Protein AF-A0A2E0GXQ9-F1 (afdb_monomer_lite)

Radius of gyration: 49.07 Å; chains: 1; bounding box: 84×70×148 Å

Foldseek 3Di:
DDDDDDDDPPPDDDDPPPPPDDDDDDDDDDDDDDDDDDDDDDPDDDPPVPVVVVVVVVVVVVVVVVCVVCPPPPDPVVVVVVVVVVVVVVVVVVPDDDDDDDDDDDDDDDDDDDDDDDDDDDPPPPVVVVVVVVVVVVVVVVVVVVVVVVVVVVVVVVVVVVVVVVVVVVVVVVVVVVVVVVVVVVVVVVVVVVVVVVVPPPDPPPPPPPPPWAWAWPADDVQWTWIATPVRDIDIAGQQDQDDPQQGGFHDADRVQQWTQGPNRDIHYHDPVRD

pLDDT: mean 73.42, std 18.96, range [40.94, 97.12]

Sequence (275 aa):
MSNDKSIKDDQEYQLPDNDEFLVDSVSDNSDEIFEESDSDDIDRESESGSKLEDVLLKIKSHCIELADRFPLLKSKKVIITVGFIASLMIVVHFVTPSPKPVNTASMQKSNVSQQVQVQSPAPMSTVTQSRLNDLSAKQDSSQRSVSQLTSKVDQLSSSLSSVEQSQRMTNQSIRELTQQMKQLSVQMNKLEKEQAALAKPKGESAVPSAKPVTYHIKAVESGRAWILGSNGVSKSVIVGDTINKRYGTVLAIDADQGLVYTSSKMTISFGSNDR

Structure (mmCIF, N/CA/C/O backbone):
data_AF-A0A2E0GXQ9-F1
#
_entry.id   AF-A0A2E0GXQ9-F1
#
loop_
_atom_site.group_PDB
_atom_site.id
_atom_site.type_symbol
_atom_site.label_atom_id
_atom_site.label_alt_id
_atom_site.label_comp_id
_atom_site.label_asym_id
_atom_site.label_entity_id
_atom_site.label_seq_id
_atom_site.pdbx_PDB_ins_code
_atom_site.Cartn_x
_atom_site.Cartn_y
_atom_site.Cartn_z
_atom_site.occupancy
_atom_site.B_iso_or_equiv
_atom_site.auth_seq_id
_atom_site.auth_comp_id
_atom_site.auth_asym_id
_atom_site.auth_atom_id
_atom_site.pdbx_PDB_model_num
ATOM 1 N N . MET A 1 1 ? -19.390 -29.135 -38.677 1.00 43.97 1 MET A N 1
ATOM 2 C CA . MET A 1 1 ? -20.380 -28.049 -38.521 1.00 43.97 1 MET A CA 1
ATOM 3 C C . MET A 1 1 ? -19.664 -26.908 -37.834 1.00 43.97 1 MET A C 1
ATOM 5 O O . MET A 1 1 ? -18.982 -27.144 -36.846 1.00 43.97 1 MET A O 1
ATOM 9 N N . SER A 1 2 ? -19.671 -25.758 -38.492 1.00 48.47 2 SER A N 1
ATOM 10 C CA . SER A 1 2 ? -18.742 -24.649 -38.302 1.00 48.47 2 SER A CA 1
ATOM 11 C C . SER A 1 2 ? -18.950 -23.901 -36.985 1.00 48.47 2 SER A C 1
ATOM 13 O O . SER A 1 2 ? -20.082 -23.665 -36.574 1.00 48.47 2 SER A O 1
ATOM 15 N N . ASN A 1 3 ? -17.831 -23.517 -36.368 1.00 47.66 3 ASN A N 1
ATOM 16 C CA . ASN A 1 3 ? -17.756 -22.502 -35.324 1.00 47.66 3 ASN A CA 1
ATOM 17 C C . ASN A 1 3 ? -18.046 -21.135 -35.942 1.00 47.66 3 ASN A C 1
ATOM 19 O O . ASN A 1 3 ? -17.309 -20.725 -36.837 1.00 47.66 3 ASN A O 1
ATOM 23 N N . ASP A 1 4 ? -19.035 -20.420 -35.415 1.00 59.69 4 ASP A N 1
ATOM 24 C CA . ASP A 1 4 ? -19.159 -18.983 -35.629 1.00 59.69 4 ASP A CA 1
ATOM 25 C C . ASP A 1 4 ? -19.158 -18.284 -34.267 1.00 59.69 4 ASP A C 1
ATOM 27 O O . ASP A 1 4 ? -20.084 -18.399 -33.462 1.00 59.69 4 ASP A O 1
ATOM 31 N N . LYS A 1 5 ? -18.021 -17.656 -33.967 1.00 57.84 5 LYS A N 1
ATOM 32 C CA . LYS A 1 5 ? -17.766 -16.877 -32.758 1.00 57.84 5 LYS A CA 1
ATOM 33 C C . LYS A 1 5 ? -17.876 -15.418 -33.189 1.00 57.84 5 LYS A C 1
ATOM 35 O O . LYS A 1 5 ? -16.886 -14.813 -33.585 1.00 57.84 5 LYS A O 1
ATOM 40 N N . SER A 1 6 ? -19.088 -14.872 -33.142 1.00 62.31 6 SER A N 1
ATOM 41 C CA . SER A 1 6 ? -19.311 -13.447 -33.384 1.00 62.31 6 SER A CA 1
ATOM 42 C C . SER A 1 6 ? -18.794 -12.660 -32.178 1.00 62.31 6 SER A C 1
ATOM 44 O O . SER A 1 6 ? -19.417 -12.633 -31.116 1.00 62.31 6 SER A O 1
ATOM 46 N N . ILE A 1 7 ? -17.621 -12.057 -32.346 1.00 57.44 7 ILE A N 1
ATOM 47 C CA . ILE A 1 7 ? -17.069 -11.016 -31.481 1.00 57.44 7 ILE A CA 1
ATOM 48 C C . ILE A 1 7 ? -17.872 -9.744 -31.782 1.00 57.44 7 ILE A C 1
ATOM 50 O O . ILE A 1 7 ? -17.934 -9.319 -32.932 1.00 57.44 7 ILE A O 1
ATOM 54 N N . LYS A 1 8 ? -18.560 -9.193 -30.777 1.00 60.59 8 LYS A N 1
ATOM 55 C CA . LYS A 1 8 ? -19.132 -7.844 -30.837 1.00 60.59 8 LYS A CA 1
ATOM 56 C C . LYS A 1 8 ? -18.174 -6.907 -30.116 1.00 60.59 8 LYS A C 1
ATOM 58 O O . LYS A 1 8 ? -18.083 -6.942 -28.889 1.00 60.59 8 LYS A O 1
ATOM 63 N N . ASP A 1 9 ? -17.447 -6.140 -30.915 1.00 61.31 9 ASP A N 1
ATOM 64 C CA . ASP A 1 9 ? -16.538 -5.074 -30.511 1.00 61.31 9 ASP A CA 1
ATOM 65 C C . ASP A 1 9 ? -17.322 -3.768 -30.326 1.00 61.31 9 ASP A C 1
ATOM 67 O O . ASP A 1 9 ? -17.299 -2.930 -31.211 1.00 61.31 9 ASP A O 1
ATOM 71 N N . ASP A 1 10 ? -18.006 -3.580 -29.192 1.00 64.12 10 ASP A N 1
ATOM 72 C CA . ASP A 1 10 ? -18.670 -2.299 -28.874 1.00 64.12 10 ASP A CA 1
ATOM 73 C C . ASP A 1 10 ? -18.530 -1.926 -27.380 1.00 64.12 10 ASP A C 1
ATOM 75 O O . ASP A 1 10 ? -19.481 -1.472 -26.744 1.00 64.12 10 ASP A O 1
ATOM 79 N N . GLN A 1 11 ? -17.356 -2.138 -26.769 1.00 61.31 11 GLN A N 1
ATOM 80 C CA . GLN A 1 11 ? -17.052 -1.502 -25.477 1.00 61.31 11 GLN A CA 1
ATOM 81 C C . GLN A 1 11 ? -16.339 -0.174 -25.712 1.00 61.31 11 GLN A C 1
ATOM 83 O O . GLN A 1 11 ? -15.114 -0.068 -25.717 1.00 61.31 11 GLN A O 1
ATOM 88 N N . GLU A 1 12 ? -17.174 0.831 -25.949 1.00 59.44 12 GLU A N 1
ATOM 89 C CA . GLU A 1 12 ? -16.852 2.249 -25.926 1.00 59.44 12 GLU A CA 1
ATOM 90 C C . GLU A 1 12 ? -16.244 2.607 -24.557 1.00 59.44 12 GLU A C 1
ATOM 92 O O . GLU A 1 12 ? -16.901 2.568 -23.516 1.00 59.44 12 GLU A O 1
ATOM 97 N N . TYR A 1 13 ? -14.942 2.895 -24.556 1.00 62.81 13 TYR A N 1
ATOM 98 C CA . TYR A 1 13 ? -14.206 3.383 -23.396 1.00 62.81 13 TYR A CA 1
ATOM 99 C C . TYR A 1 13 ? -14.656 4.816 -23.079 1.00 62.81 13 TYR A C 1
ATOM 101 O O . TYR A 1 13 ? -14.177 5.771 -23.688 1.00 62.81 13 TYR A O 1
ATOM 109 N N . GLN A 1 14 ? -15.550 4.979 -22.104 1.00 62.19 14 GLN A N 1
ATOM 110 C CA . GLN A 1 14 ? -15.750 6.267 -21.438 1.00 62.19 14 GLN A CA 1
ATOM 111 C C . GLN A 1 14 ? -14.635 6.461 -20.409 1.00 62.19 14 GLN A C 1
ATOM 113 O O . GLN A 1 14 ? -14.539 5.728 -19.421 1.00 62.19 14 GLN A O 1
ATOM 118 N N . LEU A 1 15 ? -13.753 7.424 -20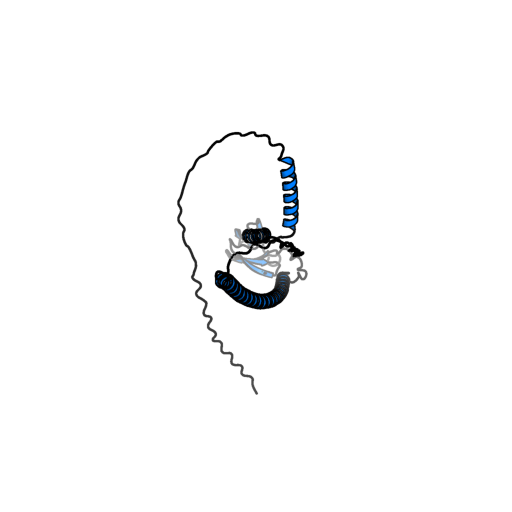.681 1.00 62.56 15 LEU A N 1
ATOM 119 C CA . LEU A 1 15 ? -12.773 7.895 -19.711 1.00 62.56 15 LEU A CA 1
ATOM 120 C C . LEU A 1 15 ? -13.504 8.624 -18.570 1.00 62.56 15 LEU A C 1
ATOM 122 O O . LEU A 1 15 ? -14.409 9.406 -18.851 1.00 62.56 15 LEU A O 1
ATOM 126 N N . PRO A 1 16 ? -13.128 8.402 -17.300 1.00 61.91 16 PRO A N 1
ATOM 127 C CA . PRO A 1 16 ? -13.578 9.260 -16.216 1.00 61.91 16 PRO A CA 1
ATOM 128 C C . PRO A 1 16 ? -12.964 10.656 -16.381 1.00 61.91 16 PRO A C 1
ATOM 130 O O . PRO A 1 16 ? -11.739 10.787 -16.459 1.00 61.91 16 PRO A O 1
ATOM 133 N N . ASP A 1 17 ? -13.824 11.675 -16.426 1.00 56.00 17 ASP A N 1
ATOM 134 C CA . ASP A 1 17 ? -13.464 13.090 -16.334 1.00 56.00 17 ASP A CA 1
ATOM 135 C C . ASP A 1 17 ? -12.732 13.339 -15.005 1.00 56.00 17 ASP A C 1
ATOM 137 O O . ASP A 1 17 ? -13.341 13.477 -13.945 1.00 56.00 17 ASP A O 1
ATOM 141 N N . ASN A 1 18 ? -11.403 13.352 -15.063 1.00 53.53 18 ASN A N 1
ATOM 142 C CA . ASN A 1 18 ? -10.526 13.738 -13.964 1.00 53.53 18 ASN A CA 1
ATOM 143 C C . ASN A 1 18 ? -9.999 15.152 -14.227 1.00 53.53 18 ASN A C 1
ATOM 145 O O . ASN A 1 18 ? -8.829 15.310 -14.559 1.00 53.53 18 ASN A O 1
ATOM 149 N N . ASP A 1 19 ? -10.847 16.160 -14.036 1.00 53.66 19 ASP A N 1
ATOM 150 C CA . ASP A 1 19 ? -10.434 17.566 -13.953 1.00 53.66 19 ASP A CA 1
ATOM 151 C C . ASP A 1 19 ? -10.860 18.146 -12.597 1.00 53.66 19 ASP A C 1
ATOM 153 O O . ASP A 1 19 ? -11.680 19.053 -12.489 1.00 53.66 19 ASP A O 1
ATOM 157 N N . GLU A 1 20 ? -10.279 17.601 -11.529 1.00 55.47 20 GLU A N 1
ATOM 158 C CA . GLU A 1 20 ? -10.259 18.229 -10.208 1.00 55.47 20 GLU A CA 1
ATOM 159 C C . GLU A 1 20 ? -8.789 18.465 -9.832 1.00 55.47 20 GLU A C 1
ATOM 161 O O . GLU A 1 20 ? -8.184 17.731 -9.048 1.00 55.47 20 GLU A O 1
ATOM 166 N N . PHE A 1 21 ? -8.175 19.466 -10.477 1.00 47.94 21 PHE A N 1
ATOM 167 C CA . PHE A 1 21 ? -6.854 19.965 -10.101 1.00 47.94 21 PHE A CA 1
ATOM 168 C C . PHE A 1 21 ? -6.964 21.334 -9.425 1.00 47.94 21 PHE A C 1
ATOM 170 O O . PHE A 1 21 ? -7.250 22.369 -10.021 1.00 47.94 21 PHE A O 1
ATOM 177 N N . LEU A 1 22 ? -6.728 21.241 -8.128 1.00 54.38 22 LEU A N 1
ATOM 178 C CA . LEU A 1 22 ? -6.614 22.223 -7.067 1.00 54.38 22 LEU A CA 1
ATOM 179 C C . LEU A 1 22 ? -5.524 23.275 -7.342 1.00 54.38 22 LEU A C 1
ATOM 181 O O . LEU A 1 22 ? -4.372 22.918 -7.587 1.00 54.38 22 LEU A O 1
ATOM 185 N N . VAL A 1 23 ? -5.854 24.560 -7.180 1.00 49.56 23 VAL A N 1
ATOM 186 C CA . VAL A 1 23 ? -4.876 25.581 -6.765 1.00 49.56 23 VAL A CA 1
ATOM 187 C C . VAL A 1 23 ? -5.569 26.615 -5.875 1.00 49.56 23 VAL A C 1
ATOM 189 O O . VAL A 1 23 ? -6.038 27.650 -6.335 1.00 49.56 23 VAL A O 1
ATOM 192 N N . ASP A 1 24 ? -5.646 26.310 -4.579 1.00 45.25 24 ASP A N 1
ATOM 193 C CA . ASP A 1 24 ? -5.884 27.325 -3.555 1.00 45.25 24 ASP A CA 1
ATOM 194 C C . ASP A 1 24 ? -4.580 28.108 -3.369 1.00 45.25 24 ASP A C 1
ATOM 196 O O . ASP A 1 24 ? -3.594 27.633 -2.799 1.00 45.25 24 ASP A O 1
ATOM 200 N N . SER A 1 25 ? -4.561 29.314 -3.918 1.00 48.25 25 SER A N 1
ATOM 201 C CA . SER A 1 25 ? -3.537 30.322 -3.693 1.00 48.25 25 SER A CA 1
ATOM 202 C C . SER A 1 25 ? -3.747 30.957 -2.316 1.00 48.25 25 SER A C 1
ATOM 204 O O . SER A 1 25 ? -4.528 31.897 -2.173 1.00 48.25 25 SER A O 1
ATOM 206 N N . VAL A 1 26 ? -3.046 30.448 -1.298 1.00 51.97 26 VAL A N 1
ATOM 207 C CA . VAL A 1 26 ? -2.913 31.128 -0.002 1.00 51.97 26 VAL A CA 1
ATOM 208 C C . VAL A 1 26 ? -1.915 32.269 -0.150 1.00 51.97 26 VAL A C 1
ATOM 210 O O . VAL A 1 26 ? -0.717 32.072 -0.351 1.00 51.97 26 VAL A O 1
ATOM 213 N N . SER A 1 27 ? -2.481 33.466 -0.074 1.00 50.09 27 SER A N 1
ATOM 214 C CA . SER A 1 27 ? -1.804 34.745 0.018 1.00 50.09 27 SER A CA 1
ATOM 215 C C . SER A 1 27 ? -1.048 34.853 1.343 1.00 50.09 27 SER A C 1
ATOM 217 O O . SER A 1 27 ? -1.625 34.701 2.417 1.00 50.09 27 SER A O 1
ATOM 219 N N . ASP A 1 28 ? 0.255 35.069 1.216 1.00 45.06 28 ASP A N 1
ATOM 220 C CA . ASP A 1 28 ? 1.034 36.141 1.838 1.00 45.06 28 ASP A CA 1
ATOM 221 C C . ASP A 1 28 ? 0.334 36.984 2.925 1.00 45.06 28 ASP A C 1
ATOM 223 O O . ASP A 1 28 ? -0.733 37.556 2.670 1.00 45.06 28 ASP A O 1
ATOM 227 N N . ASN A 1 29 ? 0.999 37.095 4.086 1.00 45.22 29 ASN A N 1
ATOM 228 C CA . ASN A 1 29 ? 1.310 38.340 4.810 1.00 45.22 29 ASN A CA 1
ATOM 229 C C . ASN A 1 29 ? 1.201 38.179 6.343 1.00 45.22 29 ASN A C 1
ATOM 231 O O . ASN A 1 29 ? 0.095 38.119 6.882 1.00 45.22 29 ASN A O 1
ATOM 235 N N . SER A 1 30 ? 2.334 38.139 7.053 1.00 47.50 30 SER A N 1
ATOM 236 C CA . SER A 1 30 ? 2.508 38.783 8.374 1.00 47.50 30 SER A CA 1
ATOM 237 C C . SER A 1 30 ? 3.973 38.719 8.825 1.00 47.50 30 SER A C 1
ATOM 239 O O . SER A 1 30 ? 4.439 37.728 9.385 1.00 47.50 30 SER A O 1
ATOM 241 N N . ASP A 1 31 ? 4.675 39.819 8.561 1.00 48.59 31 ASP A N 1
ATOM 242 C CA . ASP A 1 31 ? 5.762 40.340 9.386 1.00 48.59 31 ASP A CA 1
ATOM 243 C C . ASP A 1 31 ? 5.280 40.583 10.829 1.00 48.59 31 ASP A C 1
ATOM 245 O O . ASP A 1 31 ? 4.332 41.337 11.022 1.00 48.59 31 ASP A O 1
ATOM 249 N N . GLU A 1 32 ? 5.977 40.018 11.818 1.00 53.62 32 GLU A N 1
ATOM 250 C CA . GLU A 1 32 ? 6.179 40.560 13.178 1.00 53.62 32 GLU A CA 1
ATOM 251 C C . GLU A 1 32 ? 7.530 39.984 13.653 1.00 53.62 32 GLU A C 1
ATOM 253 O O . GLU A 1 32 ? 7.685 38.774 13.786 1.00 53.62 32 GLU A O 1
ATOM 258 N N . ILE A 1 33 ? 8.647 40.722 13.653 1.00 50.22 33 ILE A N 1
ATOM 259 C CA . ILE A 1 33 ? 9.049 41.761 14.618 1.00 50.22 33 ILE A CA 1
ATOM 260 C C . ILE A 1 33 ? 8.665 41.388 16.055 1.00 50.22 33 ILE A C 1
ATOM 262 O O . ILE A 1 33 ? 7.585 41.765 16.490 1.00 50.22 33 ILE A O 1
ATOM 266 N N . PHE A 1 34 ? 9.573 40.758 16.815 1.00 41.16 34 PHE A N 1
ATOM 267 C CA . PHE A 1 34 ? 9.772 41.136 18.222 1.00 41.16 34 PHE A CA 1
ATOM 268 C C . PHE A 1 34 ? 11.096 40.626 18.828 1.00 41.16 34 PHE A C 1
ATOM 270 O O . PHE A 1 34 ? 11.348 39.427 18.902 1.00 41.16 34 PHE A O 1
ATOM 277 N N . GLU A 1 35 ? 11.901 41.614 19.222 1.00 46.53 35 GLU A N 1
ATOM 278 C CA . GLU A 1 35 ? 12.871 41.731 20.323 1.00 46.53 35 GLU A CA 1
ATOM 279 C C . GLU A 1 35 ? 13.784 40.556 20.715 1.00 46.53 35 GLU A C 1
ATOM 281 O O . GLU A 1 35 ? 13.447 39.631 21.452 1.00 46.53 35 GLU A O 1
ATOM 286 N N . GLU A 1 36 ? 15.034 40.738 20.292 1.00 50.38 36 GLU A N 1
ATOM 287 C CA . GLU A 1 36 ? 16.250 40.587 21.089 1.00 50.38 36 GLU A CA 1
ATOM 288 C C . GLU A 1 36 ? 16.023 40.989 22.560 1.00 50.38 36 GLU A C 1
ATOM 290 O O . GLU A 1 36 ? 15.845 42.163 22.878 1.00 50.38 36 GLU A O 1
ATOM 295 N N . SER A 1 37 ? 16.026 39.999 23.454 1.00 50.03 37 SER A N 1
ATOM 296 C CA . SER A 1 37 ? 16.088 40.217 24.897 1.00 50.03 37 SER A CA 1
ATOM 297 C C . SER A 1 37 ? 17.311 39.488 25.441 1.00 50.03 37 SER A C 1
ATOM 299 O O . SER A 1 37 ? 17.310 38.267 25.608 1.00 50.03 37 SER A O 1
ATOM 301 N N . ASP A 1 38 ? 18.353 40.277 25.693 1.00 52.22 38 ASP A N 1
ATOM 302 C CA . ASP A 1 38 ? 19.395 39.994 26.674 1.00 52.22 38 ASP A CA 1
ATOM 303 C C . ASP A 1 38 ? 18.742 39.675 28.025 1.00 52.22 38 ASP A C 1
ATOM 305 O O . ASP A 1 38 ? 17.889 40.431 28.497 1.00 52.22 38 ASP A O 1
ATOM 309 N N . SER A 1 39 ? 19.166 38.585 28.665 1.00 46.31 39 SER A N 1
ATOM 310 C CA . SER A 1 39 ? 19.100 38.469 30.123 1.00 46.31 39 SER A CA 1
ATOM 311 C C . SER A 1 39 ? 20.029 37.362 30.628 1.00 46.31 39 SER A C 1
ATOM 313 O O . SER A 1 39 ? 19.708 36.176 30.557 1.00 46.31 39 SER A O 1
ATOM 315 N N . ASP A 1 40 ? 21.164 37.830 31.135 1.00 41.25 40 ASP A N 1
ATOM 316 C CA . ASP A 1 40 ? 21.779 37.490 32.417 1.00 41.25 40 ASP A CA 1
ATOM 317 C C . ASP A 1 40 ? 22.245 36.055 32.709 1.00 41.25 40 ASP A C 1
ATOM 319 O O . ASP A 1 40 ? 21.484 35.117 32.961 1.00 41.25 40 ASP A O 1
ATOM 323 N N . ASP A 1 41 ? 23.572 35.987 32.830 1.00 49.69 41 ASP A N 1
ATOM 324 C CA . ASP A 1 41 ? 24.361 35.047 33.610 1.00 49.69 41 ASP A CA 1
ATOM 325 C C . ASP A 1 41 ? 23.710 34.684 34.956 1.00 49.69 41 ASP A C 1
ATOM 327 O O . ASP A 1 41 ? 23.589 35.501 35.873 1.00 49.69 41 ASP A O 1
ATOM 331 N N . ILE A 1 42 ? 23.387 33.400 35.123 1.00 44.84 42 ILE A N 1
ATOM 332 C CA . ILE A 1 42 ? 23.274 32.770 36.439 1.00 44.84 42 ILE A CA 1
ATOM 333 C C . ILE A 1 42 ? 24.187 31.546 36.441 1.00 44.84 42 ILE A C 1
ATOM 335 O O . ILE A 1 42 ? 23.769 30.412 36.199 1.00 44.84 42 ILE A O 1
ATOM 339 N N . ASP A 1 43 ? 25.453 31.797 36.766 1.00 49.69 43 ASP A N 1
ATOM 340 C CA . ASP A 1 43 ? 26.356 30.793 37.311 1.00 49.69 43 ASP A CA 1
ATOM 341 C C . ASP A 1 43 ? 25.805 30.332 38.664 1.00 49.69 43 ASP A C 1
ATOM 343 O O . ASP A 1 43 ? 25.951 30.987 39.701 1.00 49.69 43 ASP A O 1
ATOM 347 N N . ARG A 1 44 ? 25.132 29.181 38.663 1.00 49.25 44 ARG A N 1
ATOM 348 C CA . ARG A 1 44 ? 24.828 28.455 39.893 1.00 49.25 44 ARG A CA 1
ATOM 349 C C . ARG A 1 44 ? 25.302 27.021 39.757 1.00 49.25 44 ARG A C 1
ATOM 351 O O . ARG A 1 44 ? 24.620 26.169 39.190 1.00 49.25 44 ARG A O 1
ATOM 358 N N . GLU A 1 45 ? 26.485 26.786 40.320 1.00 52.56 45 GLU A N 1
ATOM 359 C CA . GLU A 1 45 ? 27.019 25.471 40.652 1.00 52.56 45 GLU A CA 1
ATOM 360 C C . GLU A 1 45 ? 25.910 24.562 41.198 1.00 52.56 45 GLU A C 1
ATOM 362 O O . GLU A 1 45 ? 25.283 24.836 42.227 1.00 52.56 45 GLU A O 1
ATOM 367 N N . SER A 1 46 ? 25.670 23.451 40.504 1.00 45.88 46 SER A N 1
ATOM 368 C CA . SER A 1 46 ? 24.923 22.330 41.055 1.00 45.88 46 SER A CA 1
ATOM 369 C C . SER A 1 46 ? 25.636 21.030 40.708 1.00 45.88 46 SER A C 1
ATOM 371 O O . SER A 1 46 ? 25.422 20.406 39.669 1.00 45.88 46 SER A O 1
ATOM 373 N N . GLU A 1 47 ? 26.468 20.600 41.651 1.00 50.69 47 GLU A N 1
ATOM 374 C CA . GLU A 1 47 ? 27.159 19.307 41.764 1.00 50.69 47 GLU A CA 1
ATOM 375 C C . GLU A 1 47 ? 26.213 18.076 41.821 1.00 50.69 47 GLU A C 1
ATOM 377 O O . GLU A 1 47 ? 26.584 17.001 42.284 1.00 50.69 47 GLU A O 1
ATOM 382 N N . SER A 1 48 ? 24.969 18.192 41.343 1.00 50.03 48 SER A N 1
ATOM 383 C CA . SER A 1 48 ? 24.008 17.084 41.191 1.00 50.03 48 SER A CA 1
ATOM 384 C C . SER A 1 48 ? 23.772 16.673 39.732 1.00 50.03 48 SER A C 1
ATOM 386 O O . SER A 1 48 ? 22.993 15.754 39.473 1.00 50.03 48 SER A O 1
ATOM 388 N N . GLY A 1 49 ? 24.465 17.306 38.778 1.00 46.59 49 GLY A N 1
ATOM 389 C CA . GLY A 1 49 ? 24.370 16.986 37.352 1.00 46.59 49 GLY A CA 1
ATOM 390 C C . GLY A 1 49 ? 24.986 15.640 36.967 1.00 46.59 49 GLY A C 1
ATOM 391 O O . GLY A 1 49 ? 24.447 14.959 36.108 1.00 46.59 49 GLY A O 1
ATOM 392 N N . SER A 1 50 ? 26.049 15.174 37.632 1.00 54.62 50 SER A N 1
ATOM 393 C CA . SER A 1 50 ? 26.801 13.997 37.156 1.00 54.62 50 SER A CA 1
ATOM 394 C C . SER A 1 50 ? 26.008 12.687 37.195 1.00 54.62 50 SER A C 1
ATOM 396 O O . SER A 1 50 ? 26.153 11.866 36.297 1.00 54.62 50 SER A O 1
ATOM 398 N N . LYS A 1 51 ? 25.116 12.495 38.178 1.00 57.94 51 LYS A N 1
ATOM 399 C CA . LYS A 1 51 ? 24.274 11.285 38.259 1.00 57.94 51 LYS A CA 1
ATOM 400 C C . LYS A 1 51 ? 23.088 11.325 37.302 1.00 57.94 51 LYS A C 1
ATOM 402 O O . LYS A 1 51 ? 22.690 10.280 36.797 1.00 57.94 51 LYS A O 1
ATOM 407 N N . LEU A 1 52 ? 22.514 12.506 37.069 1.00 57.88 52 LEU A N 1
ATOM 408 C CA . LEU A 1 52 ? 21.439 12.666 36.093 1.00 57.88 52 LEU A CA 1
ATOM 409 C C . LEU A 1 52 ? 21.984 12.570 34.675 1.00 57.88 52 LEU A C 1
ATOM 411 O O . LEU A 1 52 ? 21.379 11.869 33.879 1.00 57.88 52 LEU A O 1
ATOM 415 N N . GLU A 1 53 ? 23.140 13.166 34.391 1.00 64.44 53 GLU A N 1
ATOM 416 C CA . GLU A 1 53 ? 23.850 13.024 33.119 1.00 64.44 53 GLU A CA 1
ATOM 417 C C . GLU A 1 53 ? 24.209 11.558 32.856 1.00 64.44 53 GLU A C 1
ATOM 419 O O . GLU A 1 53 ? 23.904 11.065 31.778 1.00 64.44 53 GLU A O 1
ATOM 424 N N . ASP A 1 54 ? 24.724 10.806 33.838 1.00 71.62 54 ASP A N 1
ATOM 425 C CA . ASP A 1 54 ? 25.019 9.374 33.658 1.00 71.62 54 ASP A CA 1
ATOM 426 C C . ASP A 1 54 ? 23.757 8.540 33.392 1.00 71.62 54 ASP A C 1
ATOM 428 O O . ASP A 1 54 ? 23.748 7.647 32.540 1.00 71.62 54 ASP A O 1
ATOM 432 N N . VAL A 1 55 ? 22.655 8.834 34.089 1.00 72.00 55 VAL A N 1
ATOM 433 C CA . VAL A 1 55 ? 21.365 8.173 33.843 1.00 72.00 55 VAL A CA 1
ATOM 434 C C . VAL A 1 55 ? 20.811 8.572 32.475 1.00 72.00 55 VAL A C 1
ATOM 436 O O . VAL A 1 55 ? 20.295 7.722 31.754 1.00 72.00 55 VAL A O 1
ATOM 439 N N . LEU A 1 56 ? 20.967 9.830 32.070 1.00 67.31 56 LEU A N 1
ATOM 440 C CA . LEU A 1 56 ? 20.495 10.356 30.795 1.00 67.31 56 LEU A CA 1
ATOM 441 C C . LEU A 1 56 ? 21.325 9.823 29.621 1.00 67.31 56 LEU A C 1
ATOM 443 O O . LEU A 1 56 ? 20.759 9.487 28.585 1.00 67.31 56 LEU A O 1
ATOM 447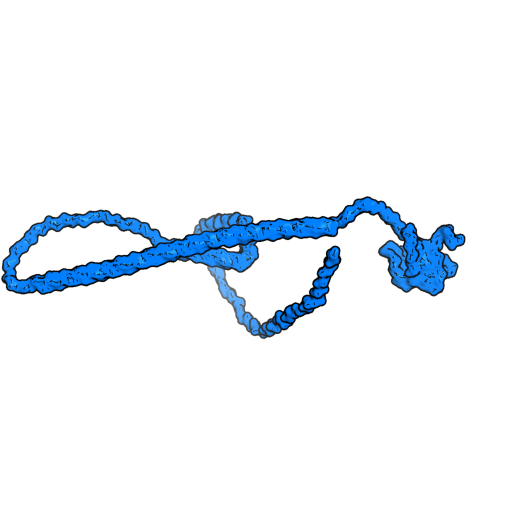 N N . LEU A 1 57 ? 22.639 9.666 29.791 1.00 69.75 57 LEU A N 1
ATOM 448 C CA . LEU A 1 57 ? 23.546 9.005 28.852 1.00 69.75 57 LEU A CA 1
ATOM 449 C C . LEU A 1 57 ? 23.227 7.514 28.734 1.00 69.75 57 LEU A C 1
ATOM 451 O O . LEU A 1 57 ? 23.197 6.986 27.623 1.00 69.75 57 LEU A O 1
ATOM 455 N N . LYS A 1 58 ? 22.905 6.848 29.848 1.00 73.88 58 LYS A N 1
ATOM 456 C CA . LYS A 1 58 ? 22.503 5.434 29.864 1.00 73.88 58 LYS A CA 1
ATOM 457 C C . LYS A 1 58 ? 21.119 5.199 29.253 1.00 73.88 58 LYS A C 1
ATOM 459 O O . LYS A 1 58 ? 20.895 4.176 28.613 1.00 73.88 58 LYS A O 1
ATOM 464 N N . ILE A 1 59 ? 20.203 6.157 29.395 1.00 71.56 59 ILE A N 1
ATOM 465 C CA . ILE A 1 59 ? 18.905 6.151 28.708 1.00 71.56 59 ILE A CA 1
ATOM 466 C C . ILE A 1 59 ? 19.095 6.459 27.220 1.00 71.56 59 ILE A C 1
ATOM 468 O O . ILE A 1 59 ? 18.513 5.774 26.387 1.00 71.56 59 ILE A O 1
ATOM 472 N N . LYS A 1 60 ? 19.939 7.434 26.857 1.00 71.31 60 LYS A N 1
ATOM 473 C CA . LYS A 1 60 ? 20.256 7.744 25.455 1.00 71.31 60 LYS A CA 1
ATOM 474 C C . LYS A 1 60 ? 20.890 6.551 24.747 1.00 71.31 60 LYS A C 1
ATOM 476 O O . LYS A 1 60 ? 20.476 6.251 23.631 1.00 71.31 60 LYS A O 1
ATOM 481 N N . SER A 1 61 ? 21.827 5.842 25.381 1.00 71.69 61 SER A N 1
ATOM 482 C CA . SER A 1 61 ? 22.440 4.651 24.783 1.00 71.69 61 SER A CA 1
ATOM 483 C C . SER A 1 61 ? 21.421 3.525 24.584 1.00 71.69 61 SER A C 1
ATOM 485 O O . SER A 1 61 ? 21.353 2.965 23.493 1.00 71.69 61 SER A O 1
ATOM 487 N N . HIS A 1 62 ? 20.540 3.282 25.562 1.00 62.06 62 HIS A N 1
ATOM 488 C CA . HIS A 1 62 ? 19.441 2.322 25.418 1.00 62.06 62 HIS A CA 1
ATOM 489 C C . HIS A 1 62 ? 18.423 2.729 24.341 1.00 62.06 62 HIS A C 1
ATOM 491 O O . HIS A 1 62 ? 17.922 1.875 23.611 1.00 62.06 62 HIS A O 1
ATOM 497 N N . CYS A 1 63 ? 18.121 4.021 24.207 1.00 57.53 63 CYS A N 1
ATOM 498 C CA . CYS A 1 63 ? 17.212 4.531 23.181 1.00 57.53 63 CYS A CA 1
ATOM 499 C C . CYS A 1 63 ? 17.814 4.442 21.773 1.00 57.53 63 CYS A C 1
ATOM 501 O O . CYS A 1 63 ? 17.082 4.165 20.827 1.00 57.53 63 CYS A O 1
ATOM 503 N N . ILE A 1 64 ? 19.128 4.636 21.624 1.00 64.62 64 ILE A N 1
ATOM 504 C CA . ILE A 1 64 ? 19.830 4.479 20.342 1.00 64.62 64 ILE A CA 1
ATOM 505 C C . ILE A 1 64 ? 19.885 2.997 19.942 1.00 64.62 64 ILE A C 1
ATOM 507 O O . ILE A 1 64 ? 19.600 2.668 18.793 1.00 64.62 64 ILE A O 1
ATOM 511 N N . GLU A 1 65 ? 20.139 2.092 20.891 1.00 61.25 65 GLU A N 1
ATOM 512 C CA . GLU A 1 65 ? 20.125 0.642 20.647 1.00 61.25 65 GLU A CA 1
ATOM 513 C C . GLU A 1 65 ? 18.715 0.115 20.300 1.00 61.25 65 GLU A C 1
ATOM 515 O O . GLU A 1 65 ? 18.556 -0.807 19.496 1.00 61.25 65 GLU A O 1
ATOM 520 N N . LEU A 1 66 ? 17.665 0.737 20.847 1.00 55.72 66 LEU A N 1
ATOM 521 C CA . LEU A 1 66 ? 16.271 0.469 20.476 1.00 55.72 66 LEU A CA 1
ATOM 522 C C . LEU A 1 66 ? 15.882 1.095 19.128 1.00 55.72 66 LEU A C 1
ATOM 524 O O . LEU A 1 66 ? 15.098 0.496 18.392 1.00 55.72 66 LEU A O 1
ATOM 528 N N . ALA A 1 67 ? 16.429 2.259 18.775 1.00 56.31 67 ALA A N 1
ATOM 529 C CA . ALA A 1 67 ? 16.156 2.921 17.500 1.00 56.31 67 ALA A CA 1
ATOM 530 C C . ALA A 1 67 ? 16.690 2.116 16.302 1.00 56.31 67 ALA A C 1
ATOM 532 O O . ALA A 1 67 ? 16.041 2.082 15.255 1.00 56.31 67 ALA A O 1
ATOM 533 N N . ASP A 1 68 ? 17.806 1.402 16.474 1.00 55.59 68 ASP A N 1
ATOM 534 C CA . ASP A 1 68 ? 18.401 0.570 15.419 1.00 55.59 68 ASP A CA 1
ATOM 535 C C . ASP A 1 68 ? 17.599 -0.721 15.149 1.00 55.59 68 ASP A C 1
ATOM 537 O O . ASP A 1 68 ? 17.650 -1.303 14.066 1.00 55.59 68 ASP A O 1
ATOM 541 N N . ARG A 1 69 ? 16.766 -1.150 16.109 1.00 61.66 69 ARG A N 1
ATOM 542 C CA . ARG A 1 69 ? 15.876 -2.315 15.957 1.00 61.66 69 ARG A CA 1
ATOM 543 C C . ARG A 1 69 ? 14.541 -1.997 15.281 1.00 61.66 69 ARG A C 1
ATOM 545 O O . ARG A 1 69 ? 13.832 -2.926 14.894 1.00 61.66 69 ARG A O 1
ATOM 552 N N . PHE A 1 70 ? 14.195 -0.722 15.099 1.00 59.38 70 PHE A N 1
ATOM 553 C CA . PHE A 1 70 ? 12.911 -0.313 14.523 1.00 59.38 70 PHE A CA 1
ATOM 554 C C . PHE A 1 70 ? 13.089 0.718 13.394 1.00 59.38 70 PHE A C 1
ATOM 556 O O . PHE A 1 70 ? 12.836 1.910 13.590 1.00 59.38 70 PHE A O 1
ATOM 563 N N . PRO A 1 71 ? 13.405 0.276 12.156 1.00 58.59 71 PRO A N 1
ATOM 564 C CA . PRO A 1 71 ? 13.517 1.156 10.981 1.00 58.59 71 PRO A CA 1
ATOM 565 C C . PRO A 1 71 ? 12.209 1.892 10.611 1.00 58.59 71 PRO A C 1
ATOM 567 O O . PRO A 1 71 ? 12.200 2.752 9.730 1.00 58.59 71 PRO A O 1
ATOM 570 N N . LEU A 1 72 ? 11.103 1.583 11.296 1.00 54.22 72 LEU A N 1
ATOM 571 C CA . LEU A 1 72 ? 9.773 2.171 11.119 1.00 54.22 72 LEU A CA 1
ATOM 572 C C . LEU A 1 72 ? 9.623 3.588 11.714 1.00 54.22 72 LEU A C 1
ATOM 574 O O . LEU A 1 72 ? 8.645 4.272 11.413 1.00 54.22 72 LEU A O 1
ATOM 578 N N . LEU A 1 73 ? 10.587 4.067 12.509 1.00 55.78 73 LEU A N 1
ATOM 579 C CA . LEU A 1 73 ? 10.519 5.368 13.197 1.00 55.78 73 LEU A CA 1
ATOM 580 C C . LEU A 1 73 ? 10.930 6.577 12.332 1.00 55.78 73 LEU A C 1
ATOM 582 O O . LEU A 1 73 ? 10.908 7.702 12.813 1.00 55.78 73 LEU A O 1
ATOM 586 N N . LYS A 1 74 ? 11.263 6.407 11.043 1.00 69.12 74 LYS A N 1
ATOM 587 C CA . LYS A 1 74 ? 11.641 7.543 10.169 1.00 69.12 74 LYS A CA 1
ATOM 588 C C . LYS A 1 74 ? 10.487 8.490 9.829 1.00 69.12 74 LYS A C 1
ATOM 590 O O . LYS A 1 74 ? 10.729 9.627 9.430 1.00 69.12 74 LYS A O 1
ATOM 595 N N . SER A 1 75 ? 9.236 8.053 9.962 1.00 77.50 75 SER A N 1
ATOM 596 C CA . SER A 1 75 ? 8.089 8.912 9.663 1.00 77.50 75 SER A CA 1
ATOM 597 C C . SER A 1 75 ? 7.615 9.656 10.917 1.00 77.50 75 SER A C 1
ATOM 599 O O . SER A 1 75 ? 7.281 9.045 11.933 1.00 77.50 75 SER A O 1
ATOM 601 N N . LYS A 1 76 ? 7.528 10.994 10.831 1.00 77.44 76 LYS A N 1
ATOM 602 C CA . LYS A 1 76 ? 7.038 11.858 11.926 1.00 77.44 76 LYS A CA 1
ATOM 603 C C . LYS A 1 76 ? 5.666 11.408 12.451 1.00 77.44 76 LYS A C 1
ATOM 605 O O . LYS A 1 76 ? 5.403 11.490 13.643 1.00 77.44 76 LYS A O 1
ATOM 610 N N . LYS A 1 77 ? 4.818 10.873 11.566 1.00 80.44 77 LYS A N 1
ATOM 611 C CA . LYS A 1 77 ? 3.481 10.364 11.903 1.00 80.44 77 LYS A CA 1
ATOM 612 C C . LYS A 1 77 ? 3.541 9.122 12.803 1.00 80.44 77 LYS A C 1
ATOM 614 O O . LYS A 1 77 ? 2.812 9.064 13.784 1.00 80.44 77 LYS A O 1
ATOM 619 N N . VAL A 1 78 ? 4.444 8.175 12.531 1.00 81.00 78 VAL A N 1
ATOM 620 C CA . VAL A 1 78 ? 4.587 6.953 13.346 1.00 81.00 78 VAL A CA 1
ATOM 621 C C . VAL A 1 78 ? 5.160 7.265 14.728 1.00 81.00 78 VAL A C 1
ATOM 623 O O . VAL A 1 78 ? 4.693 6.690 15.706 1.00 81.00 78 VAL A O 1
ATOM 626 N N . ILE A 1 79 ? 6.091 8.220 14.843 1.00 83.06 79 ILE A N 1
ATOM 627 C CA . ILE A 1 79 ? 6.608 8.668 16.151 1.00 83.06 79 ILE A CA 1
ATOM 628 C C . ILE A 1 79 ? 5.474 9.227 17.021 1.00 83.06 79 ILE A C 1
ATOM 630 O O . ILE A 1 79 ? 5.362 8.858 18.189 1.00 83.06 79 ILE A O 1
ATOM 634 N N . ILE A 1 80 ? 4.608 10.072 16.450 1.00 83.69 80 ILE A N 1
ATOM 635 C CA . ILE A 1 80 ? 3.473 10.660 17.175 1.00 83.69 80 ILE A CA 1
ATOM 636 C C . ILE A 1 80 ? 2.503 9.565 17.636 1.00 83.69 80 ILE A C 1
ATOM 638 O O . ILE A 1 80 ? 2.094 9.554 18.795 1.00 83.69 80 ILE A O 1
ATOM 642 N N . THR A 1 81 ? 2.172 8.606 16.766 1.00 85.06 81 THR A N 1
ATOM 643 C CA . THR A 1 81 ? 1.257 7.509 17.112 1.00 85.06 81 THR A CA 1
ATOM 644 C C . THR A 1 81 ? 1.827 6.594 18.198 1.00 85.06 81 THR A C 1
ATOM 646 O O . THR A 1 81 ? 1.123 6.265 19.150 1.00 85.06 81 THR A O 1
ATOM 649 N N . VAL A 1 82 ? 3.103 6.209 18.106 1.00 84.12 82 VAL A N 1
ATOM 650 C CA . VAL A 1 82 ? 3.757 5.358 19.117 1.00 84.12 82 VAL A CA 1
ATOM 651 C C . VAL A 1 82 ? 3.900 6.098 20.449 1.00 84.12 82 VAL A C 1
ATOM 653 O O . VAL A 1 82 ? 3.636 5.514 21.499 1.00 84.12 82 VAL A O 1
ATOM 656 N N . GLY A 1 83 ? 4.237 7.391 20.420 1.00 86.44 83 GLY A N 1
ATOM 657 C CA . GLY A 1 83 ? 4.291 8.237 21.613 1.00 86.44 83 GLY A CA 1
ATOM 658 C C . GLY A 1 83 ? 2.935 8.361 22.310 1.00 86.44 83 GLY A C 1
ATOM 659 O O . GLY A 1 83 ? 2.860 8.236 23.532 1.00 86.44 83 GLY A O 1
ATOM 660 N N . PHE A 1 84 ? 1.851 8.516 21.543 1.00 89.44 84 PHE A N 1
ATOM 661 C CA . PHE A 1 84 ? 0.492 8.556 22.086 1.00 89.44 84 PHE A CA 1
ATOM 662 C C . PHE A 1 84 ? 0.110 7.233 22.760 1.00 89.44 84 PHE A C 1
ATOM 664 O O . PHE A 1 84 ? -0.395 7.236 23.878 1.00 89.44 84 PHE A O 1
ATOM 671 N N . ILE A 1 85 ? 0.418 6.095 22.130 1.00 88.56 85 ILE A N 1
ATOM 672 C CA . ILE A 1 85 ? 0.145 4.762 22.692 1.00 88.56 85 ILE A CA 1
ATOM 673 C C . ILE A 1 85 ? 0.948 4.524 23.979 1.00 88.56 85 ILE A C 1
ATOM 675 O O . ILE A 1 85 ? 0.395 4.036 24.965 1.00 88.56 85 ILE A O 1
ATOM 679 N N . ALA A 1 86 ? 2.231 4.894 23.999 1.00 87.00 86 ALA A N 1
ATOM 680 C CA . ALA A 1 86 ? 3.077 4.760 25.184 1.00 87.00 86 ALA A CA 1
ATOM 681 C C . ALA A 1 86 ? 2.597 5.659 26.335 1.00 87.00 86 ALA A C 1
ATOM 683 O O . ALA A 1 86 ? 2.500 5.205 27.474 1.00 87.00 86 ALA A O 1
ATOM 684 N N . SER A 1 87 ? 2.227 6.907 26.034 1.00 85.94 87 SER A N 1
ATOM 685 C CA . SER A 1 87 ? 1.636 7.832 27.006 1.00 85.94 87 SER A CA 1
ATOM 686 C C . SER A 1 87 ? 0.337 7.273 27.593 1.00 85.94 87 SER A C 1
ATOM 688 O O . SER A 1 87 ? 0.165 7.252 28.812 1.00 85.94 87 SER A O 1
ATOM 690 N N . LEU A 1 88 ? -0.535 6.719 26.747 1.00 88.81 88 LEU A N 1
ATOM 691 C CA . LEU A 1 88 ? -1.805 6.129 27.166 1.00 88.81 88 LEU A CA 1
ATOM 692 C C . LEU A 1 88 ? -1.589 4.886 28.047 1.00 88.81 88 LEU A C 1
ATOM 694 O O . LEU A 1 88 ? -2.271 4.730 29.059 1.00 88.81 88 LEU A O 1
ATOM 698 N N . MET A 1 89 ? -0.586 4.055 27.744 1.00 84.56 89 MET A N 1
ATOM 699 C CA . MET A 1 89 ? -0.193 2.934 28.608 1.00 84.56 89 MET A CA 1
ATOM 700 C C . MET A 1 89 ? 0.323 3.382 29.979 1.00 84.56 89 MET A C 1
ATOM 702 O O . MET A 1 89 ? -0.028 2.766 30.985 1.00 84.56 89 MET A O 1
ATOM 706 N N . ILE A 1 90 ? 1.114 4.456 30.042 1.00 84.88 90 ILE A N 1
ATOM 707 C CA . ILE A 1 90 ? 1.621 4.998 31.311 1.00 84.88 90 ILE A CA 1
ATOM 708 C C . ILE A 1 90 ? 0.466 5.529 32.168 1.00 84.88 90 ILE A C 1
ATOM 710 O O . ILE A 1 90 ? 0.415 5.237 33.362 1.00 84.88 90 ILE A O 1
ATOM 714 N N . VAL A 1 91 ? -0.491 6.244 31.566 1.00 84.94 91 VAL A N 1
ATOM 715 C CA . VAL A 1 91 ? -1.678 6.757 32.270 1.00 84.94 91 VAL A CA 1
ATOM 716 C C . VAL A 1 91 ? -2.534 5.614 32.816 1.00 84.94 91 VAL A C 1
ATOM 718 O O . VAL A 1 91 ? -2.919 5.648 33.982 1.00 84.94 91 VAL A O 1
ATOM 721 N N . VAL A 1 92 ? -2.784 4.568 32.022 1.00 82.50 92 VAL A N 1
ATOM 722 C CA . VAL A 1 92 ? -3.540 3.392 32.484 1.00 82.50 92 VAL A CA 1
ATOM 723 C C . VAL A 1 92 ? -2.816 2.695 33.637 1.00 82.50 92 VAL A C 1
ATOM 725 O O . VAL A 1 92 ? -3.442 2.390 34.648 1.00 82.50 92 VAL A O 1
ATOM 728 N N . HIS A 1 93 ? -1.498 2.513 33.531 1.00 76.12 93 HIS A N 1
ATOM 729 C CA . HIS A 1 93 ? -0.701 1.860 34.569 1.00 76.12 93 HIS A CA 1
ATOM 730 C C . HIS A 1 93 ? -0.636 2.672 35.876 1.00 76.12 93 HIS A C 1
ATOM 732 O O . HIS A 1 93 ? -0.546 2.090 36.955 1.00 76.12 93 HIS A O 1
ATOM 738 N N . PHE A 1 94 ? -0.708 4.005 35.807 1.00 74.44 94 PHE A N 1
ATOM 739 C CA . PHE A 1 94 ? -0.766 4.871 36.992 1.00 74.44 94 PHE A CA 1
ATOM 740 C C . PHE A 1 94 ? -2.165 4.961 37.623 1.00 74.44 94 PHE A C 1
ATOM 742 O O . PHE A 1 94 ? -2.277 5.245 38.814 1.00 74.44 94 PHE A O 1
ATOM 749 N N . VAL A 1 95 ? -3.228 4.717 36.851 1.00 73.06 95 VAL A N 1
ATOM 750 C CA . VAL A 1 95 ? -4.627 4.853 37.299 1.00 73.06 95 VAL A CA 1
ATOM 751 C C . VAL A 1 95 ? -5.228 3.536 37.802 1.00 73.06 95 VAL A C 1
ATOM 753 O O . VAL A 1 95 ? -6.259 3.565 38.468 1.00 73.06 95 VAL A O 1
ATOM 756 N N . THR A 1 96 ? -4.597 2.382 37.575 1.00 47.31 96 THR A N 1
ATOM 757 C CA . THR A 1 96 ? -4.992 1.116 38.217 1.00 47.31 96 THR A CA 1
ATOM 758 C C . THR A 1 96 ? -4.288 0.917 39.567 1.00 47.31 96 THR A C 1
ATOM 760 O O . THR A 1 96 ? -3.164 0.413 39.590 1.00 47.31 96 THR A O 1
ATOM 763 N N . PRO A 1 97 ? -4.909 1.252 40.718 1.00 53.69 97 PRO A N 1
ATOM 764 C CA . PRO A 1 97 ? -4.400 0.823 42.013 1.00 53.69 97 PRO A CA 1
ATOM 765 C C . PRO A 1 97 ? -4.516 -0.701 42.139 1.00 53.69 97 PRO A C 1
ATOM 767 O O . PRO A 1 97 ? -5.586 -1.277 41.939 1.00 53.69 97 PRO A O 1
ATOM 770 N N . SER A 1 98 ? -3.412 -1.357 42.502 1.00 51.44 98 SER A N 1
ATOM 771 C CA . SER A 1 98 ? -3.387 -2.789 42.812 1.00 51.44 98 SER A CA 1
ATOM 772 C C . SER A 1 98 ? -4.423 -3.146 43.890 1.00 51.44 98 SER A C 1
ATOM 774 O O . SER A 1 98 ? -4.421 -2.528 44.963 1.00 51.44 98 SER A O 1
ATOM 776 N N . PRO A 1 99 ? -5.270 -4.168 43.675 1.00 48.41 99 PRO A N 1
ATOM 777 C CA . PRO A 1 99 ? -6.189 -4.653 44.694 1.00 48.41 99 PRO A CA 1
ATOM 778 C C . PRO A 1 99 ? -5.403 -5.348 45.813 1.00 48.41 99 PRO A C 1
ATOM 780 O O . PRO A 1 99 ? -4.838 -6.426 45.632 1.00 48.41 99 PRO A O 1
ATOM 783 N N . LYS A 1 100 ? -5.355 -4.721 46.993 1.00 47.31 100 LYS A N 1
ATOM 784 C CA . LYS A 1 100 ? -4.885 -5.369 48.225 1.00 47.31 100 LYS A CA 1
ATOM 785 C C . LYS A 1 100 ? -5.956 -6.368 48.694 1.00 47.31 100 LYS A C 1
ATOM 787 O O . LYS A 1 100 ? -7.115 -5.968 48.811 1.00 47.31 100 LYS A O 1
ATOM 792 N N . PRO A 1 101 ? -5.611 -7.634 48.990 1.00 50.28 101 PRO A N 1
ATOM 793 C CA . PRO A 1 101 ? -6.570 -8.596 49.521 1.00 50.28 101 PRO A CA 1
ATOM 794 C C . PRO A 1 101 ? -6.981 -8.206 50.948 1.00 50.28 101 PRO A C 1
ATOM 796 O O . PRO A 1 101 ? -6.141 -8.038 51.833 1.00 50.28 101 PRO A O 1
ATOM 799 N N . VAL A 1 102 ? -8.288 -8.047 51.165 1.00 43.56 102 VAL A N 1
ATOM 800 C CA . VAL A 1 102 ? -8.886 -7.822 52.485 1.00 43.56 102 VAL A CA 1
ATOM 801 C C . VAL A 1 102 ? -8.855 -9.136 53.262 1.00 43.56 102 VAL A C 1
ATOM 803 O O . VAL A 1 102 ? -9.536 -10.098 52.916 1.00 43.56 102 VAL A O 1
ATOM 806 N N . ASN A 1 103 ? -8.051 -9.160 54.324 1.00 48.25 103 ASN A N 1
ATOM 807 C CA . ASN A 1 103 ? -8.076 -10.193 55.351 1.00 48.25 103 ASN A CA 1
ATOM 808 C C . ASN A 1 103 ? -9.354 -10.045 56.187 1.00 48.25 103 ASN A C 1
ATOM 810 O O . ASN A 1 103 ? -9.480 -9.135 57.004 1.00 48.25 103 ASN A O 1
ATOM 814 N N . THR A 1 104 ? -10.293 -10.964 55.992 1.00 51.53 104 THR A N 1
ATOM 815 C CA . THR A 1 104 ? -11.421 -11.202 56.896 1.00 51.53 104 THR A CA 1
ATOM 816 C C . THR A 1 104 ? -10.939 -12.106 58.029 1.00 51.53 104 THR A C 1
ATOM 818 O O . THR A 1 104 ? -10.783 -13.309 57.833 1.00 51.53 104 THR A O 1
ATOM 821 N N . ALA A 1 105 ? -10.696 -11.545 59.215 1.00 45.66 105 ALA A N 1
ATOM 822 C CA . ALA A 1 105 ? -10.422 -12.321 60.422 1.00 45.66 105 ALA A CA 1
ATOM 823 C C . ALA A 1 105 ? -11.230 -11.792 61.621 1.00 45.66 105 ALA A C 1
ATOM 825 O O . ALA A 1 105 ? -11.088 -10.649 62.041 1.00 45.66 105 ALA A O 1
ATOM 826 N N . SER A 1 106 ? -12.076 -12.693 62.129 1.00 43.62 106 SER A N 1
ATOM 827 C CA . SER A 1 106 ? -12.687 -12.780 63.463 1.00 43.62 106 SER A CA 1
ATOM 828 C C . SER A 1 106 ? -13.507 -11.599 64.002 1.00 43.62 106 SER A C 1
ATOM 830 O O . SER A 1 106 ? -12.986 -10.674 64.622 1.00 43.62 106 SER A O 1
ATOM 832 N N . MET A 1 107 ? -14.835 -11.750 63.946 1.00 42.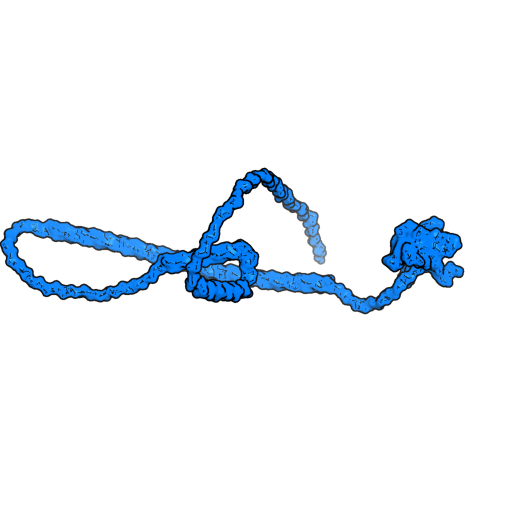62 107 MET A N 1
ATOM 833 C CA . MET A 1 107 ? -15.712 -11.194 64.976 1.00 42.62 107 MET A CA 1
ATOM 834 C C . MET A 1 107 ? -15.475 -11.939 66.294 1.00 42.62 107 MET A C 1
ATOM 836 O O . MET A 1 107 ? -15.821 -13.112 66.439 1.00 42.62 107 MET A O 1
ATOM 840 N N . GLN A 1 108 ? -14.877 -11.240 67.255 1.00 44.69 108 GLN A N 1
ATOM 841 C CA . GLN A 1 108 ? -14.741 -11.690 68.630 1.00 44.69 108 GLN A CA 1
ATOM 842 C C . GLN A 1 108 ? -16.040 -11.396 69.388 1.00 44.69 108 GLN A C 1
ATOM 844 O O . GLN A 1 108 ? -16.402 -10.250 69.645 1.00 44.69 108 GLN A O 1
ATOM 849 N N . LYS A 1 109 ? -16.736 -12.475 69.743 1.00 53.38 109 LYS A N 1
ATOM 850 C CA . LYS A 1 109 ? -17.837 -12.517 70.705 1.00 53.38 109 LYS A CA 1
ATOM 851 C C . LYS A 1 109 ? -17.325 -12.018 72.060 1.00 53.38 109 LYS A C 1
ATOM 853 O O . LYS A 1 109 ? -16.542 -12.714 72.701 1.00 53.38 109 LYS A O 1
ATOM 858 N N . SER A 1 110 ? -17.769 -10.840 72.494 1.00 47.56 110 SER A N 1
ATOM 859 C CA . SER A 1 110 ? -17.573 -10.373 73.868 1.00 47.56 110 SER A CA 1
ATOM 860 C C . SER A 1 110 ? -18.896 -10.458 74.618 1.00 47.56 110 SER A C 1
ATOM 862 O O . SER A 1 110 ? -19.893 -9.848 74.239 1.00 47.56 110 SER A O 1
ATOM 864 N N . ASN A 1 111 ? -18.885 -11.297 75.646 1.00 47.00 111 ASN A N 1
ATOM 865 C CA . ASN A 1 111 ? -19.948 -11.526 76.604 1.00 47.00 111 ASN A CA 1
ATOM 866 C C . ASN A 1 111 ? -19.526 -10.801 77.886 1.00 47.00 111 ASN A C 1
ATOM 868 O O . ASN A 1 111 ? -18.532 -11.206 78.485 1.00 47.00 111 ASN A O 1
ATOM 872 N N . VAL A 1 112 ? -20.239 -9.751 78.299 1.00 47.53 112 VAL A N 1
ATOM 873 C CA . VAL A 1 112 ? -20.098 -9.165 79.641 1.00 47.53 112 VAL A CA 1
ATOM 874 C C . VAL A 1 112 ? -21.482 -8.797 80.176 1.00 47.53 112 VAL A C 1
ATOM 876 O O . VAL A 1 112 ? -22.242 -8.065 79.548 1.00 47.53 112 VAL A O 1
ATOM 879 N N . SER A 1 113 ? -21.774 -9.386 81.334 1.00 45.81 113 SER A N 1
ATOM 880 C CA . SER A 1 113 ? -22.932 -9.201 82.209 1.00 45.81 113 SER A CA 1
ATOM 881 C C . SER A 1 113 ? -22.986 -7.830 82.901 1.00 45.81 113 SER A C 1
ATOM 883 O O . SER A 1 113 ? -21.981 -7.134 82.973 1.00 45.81 113 SER A O 1
ATOM 885 N N . GLN A 1 114 ? -24.135 -7.593 83.561 1.00 41.25 114 GLN A N 1
ATOM 886 C CA . GLN A 1 114 ? -24.468 -6.574 84.583 1.00 41.25 114 GLN A CA 1
ATOM 887 C C . GLN A 1 114 ? -24.892 -5.200 84.029 1.00 41.25 114 GLN A C 1
ATOM 889 O O . GLN A 1 114 ? -24.238 -4.649 83.163 1.00 41.25 114 GLN A O 1
ATOM 894 N N . GLN A 1 115 ? -25.995 -4.579 84.462 1.00 40.94 115 GLN A N 1
ATOM 895 C CA . GLN A 1 115 ? -26.681 -4.643 85.757 1.00 40.94 115 GLN A CA 1
ATOM 896 C C . GLN A 1 115 ? -28.172 -4.274 85.606 1.00 40.94 115 GLN A C 1
ATOM 898 O O . GLN A 1 115 ? -28.553 -3.484 84.747 1.00 40.94 115 GLN A O 1
ATOM 903 N N . VAL A 1 116 ? -29.006 -4.852 86.470 1.00 47.31 116 VAL A N 1
ATOM 904 C CA . VAL A 1 116 ? -30.454 -4.625 86.562 1.00 47.31 116 VAL A CA 1
ATOM 905 C C . VAL A 1 116 ? -30.722 -3.285 87.252 1.00 47.31 116 VAL A C 1
ATOM 907 O O . VAL A 1 116 ? -30.351 -3.111 88.411 1.00 47.31 116 VAL A O 1
ATOM 910 N N . GLN A 1 117 ? -31.426 -2.373 86.578 1.00 40.94 117 GLN A N 1
ATOM 911 C CA . GLN A 1 117 ? -32.173 -1.294 87.224 1.00 40.94 117 GLN A CA 1
ATOM 912 C C . GLN A 1 117 ? -33.641 -1.389 86.805 1.00 40.94 117 GLN A C 1
ATOM 914 O O . GLN A 1 117 ? -33.980 -1.414 85.625 1.00 40.94 117 GLN A O 1
ATOM 919 N N . VAL A 1 118 ? -34.498 -1.505 87.814 1.00 48.28 118 VAL A N 1
ATOM 920 C CA . VAL A 1 118 ? -35.945 -1.659 87.703 1.00 48.28 118 VAL A CA 1
ATOM 921 C C . VAL A 1 118 ? -36.552 -0.276 87.458 1.00 48.28 118 VAL A C 1
ATOM 923 O O . VAL A 1 118 ? -36.530 0.568 88.350 1.00 48.28 118 VAL A O 1
ATOM 926 N N . GLN A 1 119 ? -37.098 -0.041 86.264 1.00 40.94 119 GLN A N 1
ATOM 927 C CA . GLN A 1 119 ? -37.993 1.085 85.983 1.00 40.94 119 GLN A CA 1
ATOM 928 C C . GLN A 1 119 ? -39.173 0.618 85.120 1.00 40.94 119 GLN A C 1
ATOM 930 O O . GLN A 1 119 ? -39.020 -0.207 84.223 1.00 40.94 119 GLN A O 1
ATOM 935 N N . SER A 1 120 ? -40.353 1.124 85.481 1.00 44.25 120 SER A N 1
ATOM 936 C CA . SER A 1 120 ? -41.694 0.776 84.999 1.00 44.25 120 SER A CA 1
ATOM 937 C C . SER A 1 120 ? -41.855 0.605 83.479 1.00 44.25 120 SER A C 1
ATOM 939 O O . SER A 1 120 ? -41.183 1.282 82.701 1.00 44.25 120 SER A O 1
ATOM 941 N N . PRO A 1 121 ? -42.816 -0.230 83.032 1.00 50.12 121 PRO A N 1
ATOM 942 C CA . PRO A 1 121 ? -43.038 -0.511 81.620 1.00 50.12 121 PRO A CA 1
ATOM 943 C C . PRO A 1 121 ? -43.758 0.657 80.929 1.00 50.12 121 PRO A C 1
ATOM 945 O O . PRO A 1 121 ? -44.961 0.849 81.081 1.00 50.12 121 PRO A O 1
ATOM 948 N N . ALA A 1 122 ? -43.003 1.418 80.138 1.00 56.78 122 ALA A N 1
ATOM 949 C CA . ALA A 1 122 ? -43.496 2.290 79.072 1.00 56.78 122 ALA A CA 1
ATOM 950 C C . ALA A 1 122 ? -43.077 1.682 77.709 1.00 56.78 122 ALA A C 1
ATOM 952 O O . ALA A 1 122 ? -42.135 0.888 77.665 1.00 56.78 122 ALA A O 1
ATOM 953 N N . PRO A 1 123 ? -43.784 1.959 76.599 1.00 55.66 123 PRO A N 1
ATOM 954 C CA . PRO A 1 123 ? -43.848 1.076 75.431 1.00 55.66 123 PRO A CA 1
ATOM 955 C C . PRO A 1 123 ? -42.531 1.044 74.635 1.00 55.66 123 PRO A C 1
ATOM 957 O O . PRO A 1 123 ? -42.319 1.817 73.707 1.00 55.66 123 PRO A O 1
ATOM 960 N N . MET A 1 124 ? -41.646 0.103 74.970 1.00 53.72 124 MET A N 1
ATOM 961 C CA . MET A 1 124 ? -40.395 -0.170 74.245 1.00 53.72 124 MET A CA 1
ATOM 962 C C . MET A 1 124 ? -40.599 -0.914 72.910 1.00 53.72 124 MET A C 1
ATOM 964 O O . MET A 1 124 ? -39.629 -1.234 72.227 1.00 53.72 124 MET A O 1
ATOM 968 N N . SER A 1 125 ? -41.836 -1.204 72.500 1.00 59.88 125 SER A N 1
ATOM 969 C CA . SER A 1 125 ? -42.112 -1.939 71.259 1.00 59.88 125 SER A CA 1
ATOM 970 C C . SER A 1 125 ? -41.838 -1.108 69.999 1.00 59.88 125 SER A C 1
ATOM 972 O O . SER A 1 125 ? -41.342 -1.644 69.012 1.00 59.88 125 SER A O 1
ATOM 974 N N . THR A 1 126 ? -42.076 0.206 70.026 1.00 63.41 126 THR A N 1
ATOM 975 C CA . THR A 1 126 ? -42.033 1.061 68.825 1.00 63.41 126 THR A CA 1
ATOM 976 C C . THR A 1 126 ? -40.620 1.279 68.275 1.00 63.41 126 THR A C 1
ATOM 978 O O . THR A 1 126 ? -40.422 1.293 67.060 1.00 63.41 126 THR A O 1
ATOM 981 N N . VAL A 1 127 ? -39.615 1.412 69.148 1.00 73.19 127 VAL A N 1
ATOM 982 C CA . VAL A 1 127 ? -38.213 1.629 68.735 1.00 73.19 127 VAL A CA 1
ATOM 983 C C . VAL A 1 127 ? -37.625 0.362 68.111 1.00 73.19 127 VAL A C 1
ATOM 985 O O . VAL A 1 127 ? -36.946 0.427 67.085 1.00 73.19 127 VAL A O 1
ATOM 988 N N . THR A 1 128 ? -37.928 -0.800 68.687 1.00 76.88 128 THR A N 1
ATOM 989 C CA . THR A 1 128 ? -37.476 -2.103 68.184 1.00 76.88 128 THR A CA 1
ATOM 990 C C . THR A 1 128 ? -38.140 -2.442 66.848 1.00 76.88 128 THR A C 1
ATOM 992 O O . THR A 1 128 ? -37.464 -2.919 65.940 1.00 76.88 128 THR A O 1
ATOM 995 N N . GLN A 1 129 ? -39.428 -2.110 66.682 1.00 81.75 129 GLN A N 1
ATOM 996 C CA . GLN A 1 129 ? -40.157 -2.269 65.417 1.00 81.75 129 GLN A CA 1
ATOM 997 C C . GLN A 1 129 ? -39.550 -1.412 64.294 1.00 81.75 129 GLN A C 1
ATOM 999 O O . GLN A 1 129 ? -39.362 -1.889 63.177 1.00 81.75 129 GLN A O 1
ATOM 1004 N N . SER A 1 130 ? -39.198 -0.158 64.601 1.00 82.06 130 SER A N 1
ATOM 1005 C CA . SER A 1 130 ? -38.582 0.768 63.643 1.00 82.06 130 SER A CA 1
ATOM 1006 C C . SER A 1 130 ? -37.204 0.278 63.174 1.00 82.06 130 SER A C 1
ATOM 1008 O O . SER A 1 130 ? -36.938 0.208 61.977 1.00 82.06 130 SER A O 1
ATOM 1010 N N . ARG A 1 131 ? -36.361 -0.193 64.107 1.00 85.62 131 ARG A N 1
ATOM 1011 C CA . ARG A 1 131 ? -35.053 -0.802 63.793 1.00 85.62 131 ARG A CA 1
ATOM 1012 C C . ARG A 1 131 ? -35.179 -2.036 62.894 1.00 85.62 131 ARG A C 1
ATOM 1014 O O . ARG A 1 131 ? -34.323 -2.245 62.039 1.00 85.62 131 ARG A O 1
ATOM 1021 N N . LEU A 1 132 ? -36.220 -2.849 63.090 1.00 87.25 132 LEU A N 1
ATOM 1022 C CA . LEU A 1 132 ? -36.475 -4.038 62.276 1.00 87.25 132 LEU A CA 1
ATOM 1023 C C . LEU A 1 132 ? -36.890 -3.662 60.845 1.00 87.25 132 LEU A C 1
ATOM 1025 O O . LEU A 1 132 ? -36.390 -4.250 59.889 1.00 87.25 132 LEU A O 1
ATOM 1029 N N . ASN A 1 133 ? -37.745 -2.644 60.703 1.00 90.06 133 ASN A N 1
ATOM 1030 C CA . ASN A 1 133 ? -38.144 -2.109 59.401 1.00 90.06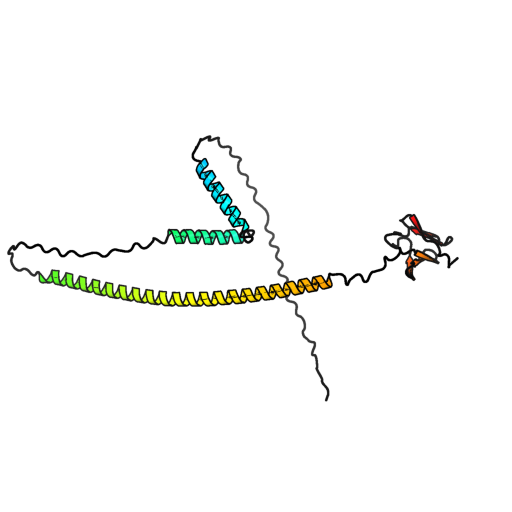 133 ASN A CA 1
ATOM 1031 C C . ASN A 1 133 ? -36.959 -1.495 58.643 1.00 90.06 133 ASN A C 1
ATOM 1033 O O . ASN A 1 133 ? -36.795 -1.771 57.456 1.00 90.06 133 ASN A O 1
ATOM 1037 N N . ASP A 1 134 ? -36.091 -0.738 59.319 1.00 92.00 134 ASP A N 1
ATOM 1038 C CA . ASP A 1 134 ? -34.861 -0.201 58.720 1.00 92.00 134 ASP A CA 1
ATOM 1039 C C . ASP A 1 134 ? -33.918 -1.314 58.247 1.00 92.00 134 ASP A C 1
ATOM 1041 O O . ASP A 1 134 ? -33.293 -1.209 57.188 1.00 92.00 134 ASP A O 1
ATOM 1045 N N . LEU A 1 135 ? -33.803 -2.395 59.025 1.00 91.00 135 LEU A N 1
ATOM 1046 C CA . LEU A 1 135 ? -32.969 -3.536 58.661 1.00 91.00 135 LEU A CA 1
ATOM 1047 C C . LEU A 1 135 ? -33.547 -4.288 57.455 1.00 91.00 135 LEU A C 1
ATOM 1049 O O . LEU A 1 135 ? -32.795 -4.619 56.540 1.00 91.00 135 LEU A O 1
ATOM 1053 N N . SER A 1 136 ? -34.870 -4.479 57.412 1.00 92.38 136 SER A N 1
ATOM 1054 C CA . SER A 1 136 ? -35.574 -5.055 56.259 1.00 92.38 136 SER A CA 1
ATOM 1055 C C . SER A 1 136 ? -35.379 -4.200 55.006 1.00 92.38 136 SER A C 1
ATOM 1057 O O . SER A 1 136 ? -35.005 -4.716 53.957 1.00 92.38 136 SER A O 1
ATOM 1059 N N . ALA A 1 137 ? -35.529 -2.878 55.121 1.00 92.50 137 ALA A N 1
ATOM 1060 C CA . ALA A 1 137 ? -35.324 -1.957 54.007 1.00 92.50 137 ALA A CA 1
ATOM 1061 C C . ALA A 1 137 ? -33.870 -1.972 53.498 1.00 92.50 137 ALA A C 1
ATOM 1063 O O . ALA A 1 137 ? -33.625 -1.941 52.288 1.00 92.50 137 ALA A O 1
ATOM 1064 N N . LYS A 1 138 ? -32.887 -2.067 54.405 1.00 93.25 138 LYS A N 1
ATOM 1065 C CA . LYS A 1 138 ? -31.474 -2.248 54.034 1.00 93.25 138 LYS A CA 1
ATOM 1066 C C . LYS A 1 138 ? -31.218 -3.594 53.361 1.00 93.25 138 LYS A C 1
ATOM 1068 O O . LYS A 1 138 ? -30.448 -3.636 52.403 1.00 93.25 138 LYS A O 1
ATOM 1073 N N . GLN A 1 139 ? -31.852 -4.667 53.829 1.00 93.75 139 GLN A N 1
ATOM 1074 C CA . GLN A 1 139 ? -31.746 -5.987 53.214 1.00 93.75 139 GLN A CA 1
ATOM 1075 C C . GLN A 1 139 ? -32.310 -5.978 51.788 1.00 93.75 139 GLN A C 1
ATOM 1077 O O . GLN A 1 139 ? -31.626 -6.430 50.872 1.00 93.75 139 GLN A O 1
ATOM 1082 N N . ASP A 1 140 ? -33.481 -5.379 51.573 1.00 94.50 140 ASP A N 1
ATOM 1083 C CA . ASP A 1 140 ? -34.084 -5.247 50.241 1.00 94.50 140 ASP A CA 1
ATOM 1084 C C . ASP A 1 140 ? -33.222 -4.395 49.300 1.00 94.50 140 ASP A C 1
ATOM 1086 O O . ASP A 1 140 ? -33.031 -4.731 48.129 1.00 94.50 140 ASP A O 1
ATOM 1090 N N . SER A 1 141 ? -32.658 -3.296 49.808 1.00 95.25 141 SER A N 1
ATOM 1091 C CA . SER A 1 141 ? -31.724 -2.452 49.054 1.00 95.25 141 SER A CA 1
ATOM 1092 C C . SER A 1 141 ? -30.452 -3.211 48.659 1.00 95.25 141 SER A C 1
ATOM 1094 O O . SER A 1 141 ? -30.002 -3.138 47.511 1.00 95.25 141 SER A O 1
ATOM 1096 N N . SER A 1 142 ? -29.901 -4.002 49.582 1.00 93.88 142 SER A N 1
ATOM 1097 C CA . SER A 1 142 ? -28.746 -4.862 49.317 1.00 93.88 142 SER A CA 1
ATOM 1098 C C . SER A 1 142 ? -29.073 -5.931 48.270 1.00 93.88 142 SER A C 1
ATOM 1100 O O . SER A 1 142 ? -28.333 -6.082 47.302 1.00 93.88 142 SER A O 1
ATOM 1102 N N . GLN A 1 143 ? -30.228 -6.597 48.379 1.00 95.25 143 GLN A N 1
ATOM 1103 C CA . GLN A 1 143 ? -30.685 -7.603 47.415 1.00 95.25 143 GLN A CA 1
ATOM 1104 C C . GLN A 1 143 ? -30.820 -7.021 46.000 1.00 95.25 143 GLN A C 1
ATOM 1106 O O . GLN A 1 143 ? -30.392 -7.640 45.020 1.00 95.25 143 GLN A O 1
ATOM 1111 N N . ARG A 1 144 ? -31.374 -5.807 45.879 1.00 95.69 144 ARG A N 1
ATOM 1112 C CA . ARG A 1 144 ? -31.455 -5.084 44.600 1.00 95.69 144 ARG A CA 1
ATOM 1113 C C . ARG A 1 144 ? -30.071 -4.732 44.062 1.00 95.69 144 ARG A C 1
ATOM 1115 O O . ARG A 1 144 ? -29.824 -4.924 42.876 1.00 95.69 144 ARG A O 1
ATOM 1122 N N . SER A 1 145 ? -29.170 -4.274 44.929 1.00 94.44 145 SER A N 1
ATOM 1123 C CA . SER A 1 145 ? -27.798 -3.913 44.551 1.00 94.44 145 SER A CA 1
ATOM 1124 C C . SER A 1 145 ? -27.015 -5.129 44.053 1.00 94.44 145 SER A C 1
ATOM 1126 O O . SER A 1 145 ? -26.347 -5.048 43.027 1.00 94.44 145 SER A O 1
ATOM 1128 N N . VAL A 1 146 ? -27.150 -6.276 44.727 1.00 95.62 146 VAL A N 1
ATOM 1129 C CA . VAL A 1 146 ? -26.564 -7.555 44.301 1.00 95.62 146 VAL A CA 1
ATOM 1130 C C . VAL A 1 146 ? -27.132 -7.980 42.951 1.00 95.62 146 VAL A C 1
ATOM 1132 O O . VAL A 1 146 ? -26.362 -8.297 42.053 1.00 95.62 146 VAL A O 1
ATOM 1135 N N . SER A 1 147 ? -28.453 -7.902 42.768 1.00 95.31 147 SER A N 1
ATOM 1136 C CA . SER A 1 147 ? -29.097 -8.258 41.495 1.00 95.31 147 SER A CA 1
ATOM 1137 C C . SER A 1 147 ? -28.595 -7.385 40.337 1.00 95.31 147 SER A C 1
ATOM 1139 O O . SER A 1 147 ? -28.274 -7.896 39.268 1.00 95.31 147 SER A O 1
ATOM 1141 N N . GLN A 1 148 ? -28.447 -6.074 40.561 1.00 96.31 148 GLN A N 1
ATOM 1142 C CA . GLN A 1 148 ? -27.859 -5.158 39.579 1.00 96.31 148 GLN A CA 1
ATOM 1143 C C . GLN A 1 148 ? -26.393 -5.483 39.283 1.00 96.31 148 GLN A C 1
ATOM 1145 O O . GLN A 1 148 ? -25.957 -5.367 38.137 1.00 96.31 148 GLN A O 1
ATOM 1150 N N . LEU A 1 149 ? -25.623 -5.875 40.300 1.00 95.06 149 LEU A N 1
ATOM 1151 C CA . LEU A 1 149 ? -24.228 -6.265 40.130 1.00 95.06 149 LEU A CA 1
ATOM 1152 C C . LEU A 1 149 ? -24.115 -7.540 39.291 1.00 95.06 149 LEU A C 1
ATOM 1154 O O . LEU A 1 149 ? -23.311 -7.573 38.365 1.00 95.06 149 LEU A O 1
ATOM 1158 N N . THR A 1 150 ? -24.957 -8.541 39.557 1.00 95.88 150 THR A N 1
ATOM 1159 C CA . THR A 1 150 ? -25.047 -9.767 38.755 1.00 95.88 150 THR A CA 1
ATOM 1160 C C . THR A 1 150 ? -25.353 -9.442 37.298 1.00 95.88 150 THR A C 1
ATOM 1162 O O . THR A 1 150 ? -24.595 -9.848 36.424 1.00 95.88 150 THR A O 1
ATOM 1165 N N . SER A 1 151 ? -26.361 -8.606 37.024 1.00 96.19 151 SER A N 1
ATOM 1166 C CA . SER A 1 151 ? -26.674 -8.202 35.646 1.00 96.19 151 SER A CA 1
ATOM 1167 C C . SER A 1 151 ? -25.513 -7.478 34.954 1.00 96.19 151 SER A C 1
ATOM 1169 O O . SER A 1 151 ? -25.268 -7.699 33.770 1.00 96.19 151 SER A O 1
ATOM 1171 N N . LYS A 1 152 ? -24.758 -6.637 35.676 1.00 95.69 152 LYS A N 1
ATOM 1172 C CA . LYS A 1 152 ? -23.552 -5.993 35.127 1.00 95.69 152 LYS A CA 1
ATOM 1173 C C . LYS A 1 152 ? -22.440 -7.000 34.837 1.00 95.69 152 LYS A C 1
ATOM 1175 O O . LYS A 1 152 ? -21.748 -6.851 33.834 1.00 95.69 152 LYS A O 1
ATOM 1180 N N . VAL A 1 153 ? -22.258 -8.005 35.692 1.00 96.19 153 VAL A N 1
ATOM 1181 C CA . VAL A 1 153 ? -21.277 -9.078 35.479 1.00 96.19 153 VAL A CA 1
ATOM 1182 C C . VAL A 1 153 ? -21.652 -9.913 34.257 1.00 96.19 153 VAL A C 1
ATOM 1184 O O . VAL A 1 153 ? -20.784 -10.166 33.425 1.00 96.19 153 VAL A O 1
ATOM 1187 N N . ASP A 1 154 ? -22.928 -10.252 34.082 1.00 96.38 154 ASP A N 1
ATOM 1188 C CA . ASP A 1 154 ? -23.411 -10.968 32.895 1.00 96.38 154 ASP A CA 1
ATOM 1189 C C . ASP A 1 154 ? -23.193 -10.140 31.617 1.00 96.38 154 ASP A C 1
ATOM 1191 O O . ASP A 1 154 ? -22.704 -10.644 30.601 1.00 96.38 154 ASP A O 1
ATOM 1195 N N . GLN A 1 155 ? -23.460 -8.832 31.677 1.00 96.50 155 GLN A N 1
ATOM 1196 C CA . GLN A 1 155 ? -23.205 -7.923 30.560 1.00 96.50 155 GLN A CA 1
ATOM 1197 C C . GLN A 1 155 ? -21.705 -7.815 30.235 1.00 96.50 155 GLN A C 1
ATOM 1199 O O . GLN A 1 155 ? -21.325 -7.838 29.061 1.00 96.50 155 GLN A O 1
ATOM 1204 N N . LEU A 1 156 ? -20.836 -7.746 31.246 1.00 95.25 156 LEU A N 1
ATOM 1205 C CA . LEU A 1 156 ? -19.383 -7.759 31.055 1.00 95.25 156 LEU A CA 1
ATOM 1206 C C . LEU A 1 156 ? -18.894 -9.090 30.483 1.00 95.25 156 LEU A C 1
ATOM 1208 O O . LEU A 1 156 ? -18.052 -9.081 29.591 1.00 95.25 156 LEU A O 1
ATOM 1212 N N . SER A 1 157 ? -19.444 -10.214 30.942 1.00 95.50 157 SER A N 1
ATOM 1213 C CA . SER A 1 157 ? -19.132 -11.542 30.413 1.00 95.50 157 SER A CA 1
ATOM 1214 C C . SER A 1 157 ? -19.484 -11.635 28.927 1.00 95.50 157 SER A C 1
ATOM 1216 O O . SER A 1 157 ? -18.632 -12.001 28.118 1.00 95.50 157 SER A O 1
ATOM 1218 N N . SER A 1 158 ? -20.683 -11.189 28.540 1.00 96.38 158 SER A N 1
ATOM 1219 C CA . SER A 1 158 ? -21.094 -11.164 27.130 1.00 96.38 158 SER A CA 1
ATOM 1220 C C . SER A 1 158 ? -20.224 -10.231 26.274 1.00 96.38 158 SER A C 1
ATOM 1222 O O . SER A 1 158 ? -19.836 -10.581 25.158 1.00 96.38 158 SER A O 1
ATOM 1224 N N . SER A 1 159 ? -19.842 -9.072 26.822 1.00 95.00 159 SER A N 1
ATOM 1225 C CA . SER A 1 159 ? -18.944 -8.123 26.155 1.00 95.00 159 SER A CA 1
ATOM 1226 C C . SER A 1 159 ? -17.549 -8.717 25.964 1.00 95.00 159 SER A C 1
ATOM 1228 O O . SER A 1 159 ? -16.969 -8.582 24.888 1.00 95.00 159 SER A O 1
ATOM 1230 N N . LEU A 1 160 ? -17.027 -9.425 26.969 1.00 96.06 160 LEU A N 1
ATOM 1231 C CA . LEU A 1 160 ? -15.738 -10.108 26.894 1.00 96.06 160 LEU A CA 1
ATOM 1232 C C . LEU A 1 160 ? -15.754 -11.190 25.810 1.00 96.06 160 LEU A C 1
ATOM 1234 O O . LEU A 1 160 ? -14.849 -11.225 24.981 1.00 96.06 160 LEU A O 1
ATOM 1238 N N . SER A 1 161 ? -16.812 -12.004 25.738 1.00 96.06 161 SER A N 1
ATOM 1239 C CA . SER A 1 161 ? -16.974 -12.991 24.662 1.00 96.06 161 SER A CA 1
ATOM 1240 C C . SER A 1 161 ? -17.019 -12.340 23.275 1.00 96.06 161 SER A C 1
ATOM 1242 O O . SER A 1 161 ? -16.395 -12.836 22.336 1.00 96.06 161 SER A O 1
ATOM 1244 N N . SER A 1 162 ? -17.691 -11.192 23.134 1.00 96.12 162 SER A N 1
ATOM 1245 C CA . SER A 1 162 ? -17.700 -10.434 21.876 1.00 96.12 162 SER A CA 1
ATOM 1246 C C . SER A 1 162 ? -16.312 -9.899 21.508 1.00 96.12 162 SER A C 1
ATOM 1248 O O . SER A 1 162 ? -15.934 -9.919 20.334 1.00 96.12 162 SER A O 1
ATOM 1250 N N . VAL A 1 163 ? -15.540 -9.425 22.490 1.00 95.44 163 VAL A N 1
ATOM 1251 C CA . VAL A 1 163 ? -14.160 -8.962 22.283 1.00 95.44 163 VAL A CA 1
ATOM 1252 C C . VAL A 1 163 ? -13.261 -10.123 21.872 1.00 95.44 163 VAL A C 1
ATOM 1254 O O . VAL A 1 163 ? -12.516 -9.989 20.905 1.00 95.44 163 VAL A O 1
ATOM 1257 N N . GLU A 1 164 ? -13.365 -11.281 22.523 1.00 95.81 164 GLU A N 1
ATOM 1258 C CA . GLU A 1 164 ? -12.617 -12.482 22.139 1.00 95.81 164 GLU A CA 1
ATOM 1259 C C . GLU A 1 164 ? -12.934 -12.919 20.705 1.00 95.81 164 GLU A C 1
ATOM 1261 O O . GLU A 1 164 ? -12.034 -13.285 19.945 1.00 95.81 164 GLU A O 1
ATOM 1266 N N . GLN A 1 165 ? -14.202 -12.847 20.300 1.00 96.75 165 GLN A N 1
ATOM 1267 C CA . GLN A 1 165 ? -14.603 -13.161 18.934 1.00 96.75 165 GLN A CA 1
ATOM 1268 C C . GLN A 1 165 ? -14.053 -12.140 17.929 1.00 96.75 165 GLN A C 1
ATOM 1270 O O . GLN A 1 165 ? -13.500 -12.532 16.899 1.00 96.75 165 GLN A O 1
ATOM 1275 N N . SER A 1 166 ? -14.115 -10.846 18.250 1.00 94.69 166 SER A N 1
ATOM 1276 C CA . SER A 1 166 ? -13.510 -9.779 17.442 1.00 94.69 166 SER A CA 1
ATOM 1277 C C . SER A 1 166 ? -11.990 -9.937 17.316 1.00 94.69 166 SER A C 1
ATOM 1279 O O . SER A 1 166 ? -11.428 -9.804 16.228 1.00 94.69 166 SER A O 1
ATOM 1281 N N . GLN A 1 167 ? -11.314 -10.324 18.399 1.00 94.81 167 GLN A N 1
ATOM 1282 C CA . GLN A 1 167 ? -9.884 -10.621 18.414 1.00 94.81 167 GLN A CA 1
ATOM 1283 C C . GLN A 1 167 ? -9.548 -11.802 17.493 1.00 94.81 167 GLN A C 1
ATOM 1285 O O . GLN A 1 167 ? -8.559 -11.754 16.759 1.00 94.81 167 GLN A O 1
ATOM 1290 N N . ARG A 1 168 ? -10.357 -12.870 17.502 1.00 96.88 168 ARG A N 1
ATOM 1291 C CA . ARG A 1 168 ? -10.170 -14.018 16.598 1.00 96.88 168 ARG A CA 1
ATOM 1292 C C . ARG A 1 168 ? -10.346 -13.615 15.137 1.00 96.88 168 ARG A C 1
ATOM 1294 O O . ARG A 1 168 ? -9.481 -13.949 14.331 1.00 96.88 168 ARG A O 1
ATOM 1301 N N . MET A 1 169 ? -11.398 -12.858 14.818 1.00 96.12 169 MET A N 1
ATOM 1302 C CA . MET A 1 169 ? -11.622 -12.336 13.464 1.00 96.12 169 MET A CA 1
ATOM 1303 C C . MET A 1 169 ? -10.469 -11.439 13.015 1.00 96.12 169 MET A C 1
ATOM 1305 O O . MET A 1 169 ? -9.920 -11.639 11.940 1.00 96.12 169 MET A O 1
ATOM 1309 N N . THR A 1 170 ? -10.020 -10.524 13.872 1.00 94.06 170 THR A N 1
ATOM 1310 C CA . THR A 1 170 ? -8.886 -9.636 13.581 1.00 94.06 170 THR A CA 1
ATOM 1311 C C . THR A 1 170 ? -7.609 -10.429 13.303 1.00 94.06 170 THR A C 1
ATOM 1313 O O . THR A 1 170 ? -6.918 -10.174 12.320 1.00 94.06 170 THR A O 1
ATOM 1316 N N . ASN A 1 171 ? -7.308 -11.441 14.122 1.00 96.06 171 ASN A N 1
ATOM 1317 C CA . ASN A 1 171 ? -6.165 -12.325 13.890 1.00 96.06 171 ASN A CA 1
ATOM 1318 C C . ASN A 1 171 ? -6.276 -13.096 12.569 1.00 96.06 171 ASN A C 1
ATOM 1320 O O . ASN A 1 171 ? -5.262 -13.323 11.909 1.00 96.06 171 ASN A O 1
ATOM 1324 N N . GLN A 1 172 ? -7.483 -13.504 12.179 1.00 96.81 172 GLN A N 1
ATOM 1325 C CA . GLN A 1 172 ? -7.715 -14.146 10.892 1.00 96.81 172 GLN A CA 1
ATOM 1326 C C . GLN A 1 172 ? -7.474 -13.169 9.733 1.00 96.81 172 GLN A C 1
ATOM 1328 O O . GLN A 1 172 ? -6.678 -13.484 8.849 1.00 96.81 172 GLN A O 1
ATOM 1333 N N . SER A 1 173 ? -8.034 -11.959 9.790 1.00 95.56 173 SER A N 1
ATOM 1334 C CA . SER A 1 173 ? -7.807 -10.917 8.782 1.00 95.56 173 SER A CA 1
ATOM 1335 C C . SER A 1 173 ? -6.327 -10.553 8.648 1.00 95.56 173 SER A C 1
ATOM 1337 O O . SER A 1 173 ? -5.827 -10.390 7.539 1.00 95.56 173 SER A O 1
ATOM 1339 N N . ILE A 1 174 ? -5.583 -10.487 9.759 1.00 96.31 174 ILE A N 1
ATOM 1340 C CA . ILE A 1 174 ? -4.131 -10.248 9.737 1.00 96.31 174 ILE A CA 1
ATOM 1341 C C . ILE A 1 174 ? -3.397 -11.382 9.011 1.00 96.31 174 ILE A C 1
ATOM 1343 O O . ILE A 1 174 ? -2.485 -11.120 8.223 1.00 96.31 174 ILE A O 1
ATOM 1347 N N . ARG A 1 175 ? -3.777 -12.645 9.246 1.00 97.12 175 ARG A N 1
ATOM 1348 C CA . ARG A 1 175 ? -3.172 -13.796 8.554 1.00 97.12 175 ARG A CA 1
ATOM 1349 C C . ARG A 1 175 ? -3.462 -13.761 7.058 1.00 97.12 175 ARG A C 1
ATOM 1351 O O . ARG A 1 175 ? -2.542 -13.974 6.272 1.00 97.12 175 ARG A O 1
ATOM 1358 N N . GLU A 1 176 ? -4.697 -13.458 6.675 1.00 97.06 176 GLU A N 1
ATOM 1359 C CA . GLU A 1 176 ? -5.101 -13.317 5.273 1.00 97.06 176 GLU A CA 1
ATOM 1360 C C . GLU A 1 176 ? -4.340 -12.175 4.590 1.00 97.06 176 GLU A C 1
ATOM 1362 O O . GLU A 1 176 ? -3.743 -12.378 3.533 1.00 97.06 176 GLU A O 1
ATOM 1367 N N . LEU A 1 177 ? -4.245 -11.007 5.232 1.00 94.81 177 LEU A N 1
ATOM 1368 C CA . LEU A 1 177 ? -3.491 -9.867 4.709 1.00 94.81 177 LEU A CA 1
ATOM 1369 C C . LEU A 1 177 ? -1.996 -10.187 4.570 1.00 94.81 177 LEU A C 1
ATOM 1371 O O . LEU A 1 177 ? -1.366 -9.835 3.574 1.00 94.81 177 LEU A O 1
ATOM 1375 N N . THR A 1 178 ? -1.427 -10.915 5.532 1.00 96.06 178 THR A N 1
ATOM 1376 C CA . THR A 1 178 ? -0.032 -11.375 5.472 1.00 96.06 178 THR A CA 1
ATOM 1377 C C . THR A 1 178 ? 0.186 -12.340 4.302 1.00 96.06 178 THR A C 1
ATOM 1379 O O . THR A 1 178 ? 1.199 -12.259 3.604 1.00 96.06 178 THR A O 1
ATOM 1382 N N . GLN A 1 179 ? -0.764 -13.246 4.049 1.00 96.31 179 GLN A N 1
ATOM 1383 C CA . GLN A 1 179 ? -0.715 -14.146 2.896 1.00 96.31 179 GLN A CA 1
ATOM 1384 C C . GLN A 1 179 ? -0.807 -13.377 1.575 1.00 96.31 179 GLN A C 1
ATOM 1386 O O . GLN A 1 179 ? -0.001 -13.634 0.679 1.00 96.31 179 GLN A O 1
ATOM 1391 N N . GLN A 1 180 ? -1.715 -12.403 1.474 1.00 95.31 180 GLN A N 1
ATOM 1392 C CA . GLN A 1 180 ? -1.841 -11.538 0.300 1.00 95.31 180 GLN A CA 1
ATOM 1393 C C . GLN A 1 180 ? -0.565 -10.721 0.061 1.00 95.31 180 GLN A C 1
ATOM 1395 O O . GLN A 1 180 ? -0.062 -10.695 -1.060 1.00 95.31 180 GLN A O 1
ATOM 1400 N N . MET A 1 181 ? 0.033 -10.136 1.105 1.00 94.69 181 MET A N 1
ATOM 1401 C CA . MET A 1 181 ? 1.323 -9.443 0.992 1.00 94.69 181 MET A CA 1
ATOM 1402 C C . MET A 1 181 ? 2.433 -10.371 0.499 1.00 94.69 181 MET A C 1
ATOM 1404 O O . MET A 1 181 ? 3.226 -9.981 -0.357 1.00 94.69 181 MET A O 1
ATOM 1408 N N . LYS A 1 182 ? 2.495 -11.612 0.997 1.00 95.88 182 LYS A N 1
ATOM 1409 C CA . LYS A 1 182 ? 3.485 -12.591 0.532 1.00 95.88 182 LYS A CA 1
ATOM 1410 C C . LYS A 1 182 ? 3.270 -12.944 -0.940 1.00 95.88 182 LYS A C 1
ATOM 1412 O O . LYS A 1 182 ? 4.239 -13.019 -1.691 1.00 95.88 182 LYS A O 1
ATOM 1417 N N . GLN A 1 183 ? 2.022 -13.136 -1.365 1.00 95.31 183 GLN A N 1
ATOM 1418 C CA . GLN A 1 183 ? 1.686 -13.385 -2.768 1.00 95.31 183 GLN A CA 1
ATOM 1419 C C . GLN A 1 183 ? 2.067 -12.197 -3.654 1.00 95.31 183 GLN A C 1
ATOM 1421 O O . GLN A 1 183 ? 2.721 -12.395 -4.676 1.00 95.31 183 GLN A O 1
ATOM 1426 N N . LEU A 1 184 ? 1.738 -10.973 -3.236 1.00 94.25 184 LEU A N 1
ATOM 1427 C CA . LEU A 1 184 ? 2.100 -9.753 -3.951 1.00 94.25 184 LEU A CA 1
ATOM 1428 C C . LEU A 1 184 ? 3.620 -9.589 -4.041 1.00 94.25 184 LEU A C 1
ATOM 1430 O O . LEU A 1 184 ? 4.138 -9.286 -5.108 1.00 94.25 184 LEU A O 1
ATOM 1434 N N . SER A 1 185 ? 4.351 -9.853 -2.957 1.00 94.38 185 SER A N 1
ATOM 1435 C CA . SER A 1 185 ? 5.816 -9.813 -2.944 1.00 94.38 185 SER A CA 1
ATOM 1436 C C . SER A 1 185 ? 6.425 -10.826 -3.921 1.00 94.38 185 SER A C 1
ATOM 1438 O O . SER A 1 185 ? 7.348 -10.489 -4.661 1.00 94.38 185 SER A O 1
ATOM 1440 N N . VAL A 1 186 ? 5.873 -12.042 -3.999 1.00 95.19 186 VAL A N 1
ATOM 1441 C CA . VAL A 1 186 ? 6.295 -13.050 -4.986 1.00 95.19 186 VAL A CA 1
ATOM 1442 C C . VAL A 1 186 ? 5.989 -12.594 -6.413 1.00 95.19 186 VAL A C 1
ATOM 1444 O O . VAL A 1 186 ? 6.840 -12.748 -7.289 1.00 95.19 186 VAL A O 1
ATOM 1447 N N . GLN A 1 187 ? 4.809 -12.020 -6.659 1.00 93.50 187 GLN A N 1
ATOM 1448 C CA . GLN A 1 187 ? 4.444 -11.488 -7.974 1.00 93.50 187 GLN A CA 1
ATOM 1449 C C . GLN A 1 187 ? 5.349 -10.326 -8.383 1.00 93.50 187 GLN A C 1
ATOM 1451 O O . GLN A 1 187 ? 5.850 -10.325 -9.501 1.00 93.50 187 GLN A O 1
ATOM 1456 N N . MET A 1 188 ? 5.629 -9.397 -7.469 1.00 92.56 188 MET A N 1
ATOM 1457 C CA . MET A 1 188 ? 6.548 -8.284 -7.699 1.00 92.56 188 MET A CA 1
ATOM 1458 C C . MET A 1 188 ? 7.963 -8.778 -7.980 1.00 92.56 188 MET A C 1
ATOM 1460 O O . MET A 1 188 ? 8.566 -8.342 -8.950 1.00 92.56 188 MET A O 1
ATOM 1464 N N . ASN A 1 189 ? 8.477 -9.750 -7.221 1.00 93.25 189 ASN A N 1
ATOM 1465 C CA . ASN A 1 189 ? 9.801 -10.310 -7.497 1.00 93.25 189 ASN A CA 1
ATOM 1466 C C . ASN A 1 189 ? 9.847 -11.072 -8.830 1.00 93.25 189 ASN A C 1
ATOM 1468 O O . ASN A 1 189 ? 10.875 -11.086 -9.505 1.00 93.25 189 ASN A O 1
ATOM 1472 N N . LYS A 1 190 ? 8.741 -11.714 -9.228 1.00 91.94 190 LYS A N 1
ATOM 1473 C CA . LYS A 1 190 ? 8.620 -12.339 -10.548 1.00 91.94 190 LYS A CA 1
ATOM 1474 C C . LYS A 1 190 ? 8.628 -11.282 -11.651 1.00 91.94 190 LYS A C 1
ATOM 1476 O O . LYS A 1 190 ? 9.364 -11.456 -12.614 1.00 91.94 190 LYS A O 1
ATOM 1481 N N . LEU A 1 191 ? 7.864 -10.204 -11.487 1.00 89.94 191 LEU A N 1
ATOM 1482 C CA . LEU A 1 191 ? 7.799 -9.098 -12.438 1.00 89.94 191 LEU A CA 1
ATOM 1483 C C . LEU A 1 191 ? 9.150 -8.384 -12.550 1.00 89.94 191 LEU A C 1
ATOM 1485 O O . LEU A 1 191 ? 9.606 -8.118 -13.650 1.00 89.94 191 LEU A O 1
ATOM 1489 N N . GLU A 1 192 ? 9.834 -8.158 -11.430 1.00 90.19 192 GLU A N 1
ATOM 1490 C CA . GLU A 1 192 ? 11.188 -7.604 -11.388 1.00 90.19 192 GLU A CA 1
ATOM 1491 C C . GLU A 1 192 ? 12.184 -8.525 -12.100 1.00 90.19 192 GLU A C 1
ATOM 1493 O O . GLU A 1 192 ? 12.996 -8.059 -12.892 1.00 90.19 192 GLU A O 1
ATOM 1498 N N . LYS A 1 193 ? 12.109 -9.845 -11.886 1.00 88.19 193 LYS A N 1
ATOM 1499 C CA . LYS A 1 193 ? 12.945 -10.819 -12.607 1.00 88.19 193 LYS A CA 1
ATOM 1500 C C . LYS A 1 193 ? 12.635 -10.869 -14.096 1.00 88.19 193 LYS A C 1
ATOM 1502 O O . LYS A 1 193 ? 13.559 -11.022 -14.887 1.00 88.19 193 LYS A O 1
ATOM 1507 N N . GLU A 1 194 ? 11.369 -10.764 -14.475 1.00 85.44 194 GLU A N 1
ATOM 1508 C CA . GLU A 1 194 ? 10.936 -10.717 -15.868 1.00 85.44 194 GLU A CA 1
ATOM 1509 C C . GLU A 1 194 ? 11.424 -9.426 -16.527 1.00 85.44 194 GLU A C 1
ATOM 1511 O O . GLU A 1 194 ? 12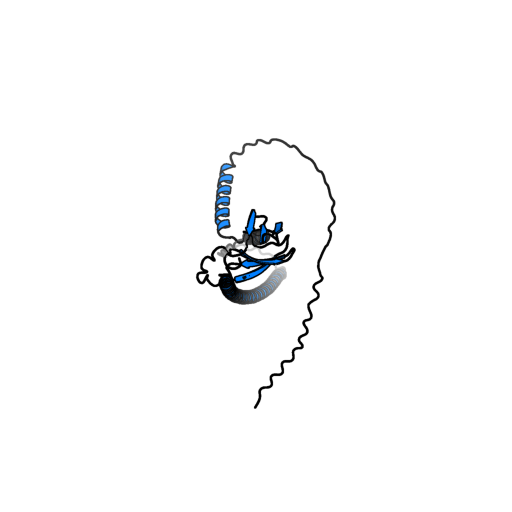.101 -9.479 -17.547 1.00 85.44 194 GLU A O 1
ATOM 1516 N N . GLN A 1 195 ? 11.229 -8.278 -15.884 1.00 82.56 195 GLN A N 1
ATOM 1517 C CA . GLN A 1 195 ? 11.737 -6.993 -16.346 1.00 82.56 195 GLN A CA 1
ATOM 1518 C C . GLN A 1 195 ? 13.268 -6.977 -16.405 1.00 82.56 195 GLN A C 1
ATOM 1520 O O . GLN A 1 195 ? 13.825 -6.484 -17.376 1.00 82.56 195 GLN A O 1
ATOM 1525 N N . ALA A 1 196 ? 13.963 -7.576 -15.437 1.00 80.50 196 ALA A N 1
ATOM 1526 C CA . ALA A 1 196 ? 15.412 -7.748 -15.470 1.00 80.50 196 ALA A CA 1
ATOM 1527 C C . ALA A 1 196 ? 15.861 -8.747 -16.548 1.00 80.50 196 ALA A C 1
ATOM 1529 O O . ALA A 1 196 ? 16.962 -8.617 -17.069 1.00 80.50 196 ALA A O 1
ATOM 1530 N N . ALA A 1 197 ? 15.045 -9.737 -16.912 1.00 74.50 197 ALA A N 1
ATOM 1531 C CA . ALA A 1 197 ? 15.320 -10.639 -18.028 1.00 74.50 197 ALA A CA 1
ATOM 1532 C C . ALA A 1 197 ? 15.081 -9.966 -19.389 1.00 74.50 197 ALA A C 1
ATOM 1534 O O . ALA A 1 197 ? 15.807 -10.260 -20.334 1.00 74.50 197 ALA A O 1
ATOM 1535 N N . LEU A 1 198 ? 14.119 -9.042 -19.476 1.00 68.69 198 LEU A N 1
ATOM 1536 C CA . LEU A 1 198 ? 13.899 -8.181 -20.641 1.00 68.69 198 LEU A CA 1
ATOM 1537 C C . LEU A 1 198 ? 14.944 -7.052 -20.735 1.00 68.69 198 LEU A C 1
ATOM 1539 O O . LEU A 1 198 ? 15.300 -6.641 -21.835 1.00 68.69 198 LEU A O 1
ATOM 1543 N N . ALA A 1 199 ? 15.437 -6.559 -19.596 1.00 63.41 199 ALA A N 1
ATOM 1544 C CA . ALA A 1 199 ? 16.457 -5.514 -19.501 1.00 63.41 199 ALA A CA 1
ATOM 1545 C C . ALA A 1 199 ? 17.888 -6.064 -19.545 1.00 63.41 199 ALA A C 1
ATOM 1547 O O . ALA A 1 199 ? 18.821 -5.318 -19.840 1.00 63.41 199 ALA A O 1
ATOM 1548 N N . LYS A 1 200 ? 18.086 -7.365 -19.297 1.00 56.84 200 LYS A N 1
ATOM 1549 C CA . LYS A 1 200 ? 19.302 -8.046 -19.733 1.00 56.84 200 LYS A CA 1
ATOM 1550 C C . LYS A 1 200 ? 19.294 -7.970 -21.254 1.00 56.84 200 LYS A C 1
ATOM 1552 O O . LYS A 1 200 ? 18.396 -8.556 -21.862 1.00 56.84 200 LYS A O 1
ATOM 1557 N N . PRO A 1 201 ? 20.256 -7.272 -21.885 1.00 53.91 201 PRO A N 1
ATOM 1558 C CA . PRO A 1 201 ? 20.384 -7.349 -23.322 1.00 53.91 201 PRO A CA 1
ATOM 1559 C C . PRO A 1 201 ? 20.505 -8.832 -23.642 1.00 53.91 201 PRO A C 1
ATOM 1561 O O . PRO A 1 201 ? 21.383 -9.522 -23.114 1.00 53.91 201 PRO A O 1
ATOM 1564 N N . LYS A 1 202 ? 19.543 -9.328 -24.430 1.00 49.97 202 LYS A N 1
ATOM 1565 C CA . LYS A 1 202 ? 19.634 -10.577 -25.182 1.00 49.97 202 LYS A CA 1
ATOM 1566 C C . LYS A 1 202 ? 21.096 -10.701 -25.558 1.00 49.97 202 LYS A C 1
ATOM 1568 O O . LYS A 1 202 ? 21.586 -9.781 -26.211 1.00 49.97 202 LYS A O 1
ATOM 1573 N N . GLY A 1 203 ? 21.769 -11.704 -24.983 1.00 45.44 203 GLY A N 1
ATOM 1574 C CA . GLY A 1 203 ? 23.221 -11.725 -24.908 1.00 45.44 203 GLY A CA 1
ATOM 1575 C C . GLY A 1 203 ? 23.820 -11.229 -26.209 1.00 45.44 203 GLY A C 1
ATOM 1576 O O . GLY A 1 203 ? 23.313 -11.561 -27.285 1.00 45.44 203 GLY A O 1
ATOM 1577 N N . GLU A 1 204 ? 24.879 -10.435 -26.098 1.00 45.31 204 GLU A N 1
ATOM 1578 C CA . GLU A 1 204 ? 25.909 -10.409 -27.119 1.00 45.31 204 GLU A CA 1
ATOM 1579 C C . GLU A 1 204 ? 26.277 -11.873 -27.418 1.00 45.31 204 GLU A C 1
ATOM 1581 O O . GLU A 1 204 ? 27.202 -12.455 -26.863 1.00 45.31 204 GLU A O 1
ATOM 1586 N N . SER A 1 205 ? 25.504 -12.498 -28.308 1.00 45.97 205 SER A N 1
ATOM 1587 C CA . SER A 1 205 ? 26.020 -13.252 -29.423 1.00 45.97 205 SER A CA 1
ATOM 1588 C C . SER A 1 205 ? 27.197 -12.432 -29.876 1.00 45.97 205 SER A C 1
ATOM 1590 O O . SER A 1 205 ? 26.950 -11.372 -30.443 1.00 45.97 205 SER A O 1
ATOM 1592 N N . ALA A 1 206 ? 28.400 -12.854 -29.473 1.00 46.78 206 ALA A N 1
ATOM 1593 C CA . ALA A 1 206 ? 29.678 -12.222 -29.740 1.00 46.78 206 ALA A CA 1
ATOM 1594 C C . ALA A 1 206 ? 29.562 -11.326 -30.973 1.00 46.78 206 ALA A C 1
ATOM 1596 O O . ALA A 1 206 ? 29.627 -11.819 -32.098 1.00 46.78 206 ALA A O 1
ATOM 1597 N N . VAL A 1 207 ? 29.258 -10.039 -30.770 1.00 49.84 207 VAL A N 1
ATOM 1598 C CA . VAL A 1 207 ? 29.194 -9.109 -31.887 1.00 49.84 207 VAL A CA 1
ATOM 1599 C C . VAL A 1 207 ? 30.664 -8.928 -32.207 1.00 49.84 207 VAL A C 1
ATOM 1601 O O . VAL A 1 207 ? 31.394 -8.410 -31.356 1.00 49.84 207 VAL A O 1
ATOM 1604 N N . PRO A 1 208 ? 31.160 -9.438 -33.349 1.00 48.94 208 PRO A N 1
ATOM 1605 C CA . PRO A 1 208 ? 32.545 -9.210 -33.697 1.00 48.94 208 PRO A CA 1
ATOM 1606 C C . PRO A 1 208 ? 32.705 -7.698 -33.715 1.00 48.94 208 PRO A C 1
ATOM 1608 O O . PRO A 1 208 ? 31.942 -7.034 -34.414 1.00 48.94 208 PRO A O 1
ATOM 1611 N N . SER A 1 209 ? 33.624 -7.176 -32.892 1.00 55.12 209 SER A N 1
ATOM 1612 C CA . SER A 1 209 ? 34.032 -5.770 -32.873 1.00 55.12 209 SER A CA 1
ATOM 1613 C C . SER A 1 209 ? 33.985 -5.243 -34.302 1.00 55.12 209 SER A C 1
ATOM 1615 O O . SER A 1 209 ? 34.799 -5.630 -35.149 1.00 55.12 209 SER A O 1
ATOM 1617 N N . ALA A 1 210 ? 32.920 -4.495 -34.608 1.00 56.19 210 ALA A N 1
ATOM 1618 C CA . ALA A 1 210 ? 32.642 -4.090 -35.967 1.00 56.19 210 ALA A CA 1
ATOM 1619 C C . ALA A 1 210 ? 33.767 -3.134 -36.329 1.00 56.19 210 ALA A C 1
ATOM 1621 O O . ALA A 1 210 ? 33.886 -2.050 -35.753 1.00 56.19 210 ALA A O 1
ATOM 1622 N N . LYS A 1 211 ? 34.644 -3.597 -37.224 1.00 60.66 211 LYS A N 1
ATOM 1623 C CA . LYS A 1 211 ? 35.782 -2.832 -37.730 1.00 60.66 211 LYS A CA 1
ATOM 1624 C C . LYS A 1 211 ? 35.303 -1.408 -38.045 1.00 60.66 211 LYS A C 1
ATOM 1626 O O . LYS A 1 211 ? 34.206 -1.267 -38.594 1.00 60.66 211 LYS A O 1
ATOM 1631 N N . PRO A 1 212 ? 36.077 -0.367 -37.691 1.00 69.62 212 PRO A N 1
ATOM 1632 C CA . PRO A 1 212 ? 35.656 1.014 -37.885 1.00 69.62 212 PRO A CA 1
ATOM 1633 C C . PRO A 1 212 ? 35.189 1.212 -39.329 1.00 69.62 212 PRO A C 1
ATOM 1635 O O . PRO A 1 212 ? 35.939 0.932 -40.262 1.00 69.62 212 PRO A O 1
ATOM 1638 N N . VAL A 1 213 ? 33.933 1.643 -39.495 1.00 74.75 213 VAL A N 1
ATOM 1639 C CA . VAL A 1 213 ? 33.316 1.803 -40.816 1.00 74.75 213 VAL A CA 1
ATOM 1640 C C . VAL A 1 213 ? 34.035 2.925 -41.553 1.00 74.75 213 VAL A C 1
ATOM 1642 O O . VAL A 1 213 ? 33.915 4.098 -41.186 1.00 74.75 213 VAL A O 1
ATOM 1645 N N . THR A 1 214 ? 34.811 2.551 -42.565 1.00 83.25 214 THR A N 1
ATOM 1646 C CA . THR A 1 214 ? 35.439 3.489 -43.495 1.00 83.25 214 THR A CA 1
ATOM 1647 C C . THR A 1 214 ? 34.433 3.796 -44.590 1.00 83.25 214 THR A C 1
ATOM 1649 O O . THR A 1 214 ? 33.819 2.882 -45.137 1.00 83.25 214 THR A O 1
ATOM 1652 N N . TYR A 1 215 ? 34.238 5.075 -44.882 1.00 87.12 215 TYR A N 1
ATOM 1653 C CA . TYR A 1 215 ? 33.400 5.507 -45.994 1.00 87.12 215 TYR A CA 1
ATOM 1654 C C . TYR A 1 215 ? 34.268 5.773 -47.219 1.00 87.12 215 TYR A C 1
ATOM 1656 O O . TYR A 1 215 ? 35.393 6.254 -47.086 1.00 87.12 215 TYR A O 1
ATOM 1664 N N . HIS A 1 216 ? 33.727 5.479 -48.393 1.00 89.81 216 HIS A N 1
ATOM 1665 C CA . HIS A 1 216 ? 34.305 5.802 -49.691 1.00 89.81 216 HIS A CA 1
ATOM 1666 C C . HIS A 1 216 ? 33.253 6.504 -50.536 1.00 89.81 216 HIS A C 1
ATOM 1668 O O . HIS A 1 216 ? 32.063 6.228 -50.397 1.00 89.81 216 HIS A O 1
ATOM 1674 N N . ILE A 1 217 ? 33.670 7.413 -51.406 1.00 89.50 217 ILE A N 1
ATOM 1675 C CA . ILE A 1 217 ? 32.745 8.052 -52.342 1.00 89.50 217 ILE A CA 1
ATOM 1676 C C . ILE A 1 217 ? 32.469 7.087 -53.493 1.00 89.50 217 ILE A C 1
ATOM 1678 O O . ILE A 1 217 ? 33.390 6.452 -54.001 1.00 89.50 217 ILE A O 1
ATOM 1682 N N . LYS A 1 218 ? 31.194 6.988 -53.870 1.00 87.69 218 LYS A N 1
ATOM 1683 C CA . LYS A 1 218 ? 30.703 6.231 -55.025 1.00 87.69 218 LYS A CA 1
ATOM 1684 C C . LYS A 1 218 ? 30.328 7.151 -56.186 1.00 87.69 218 LYS A C 1
ATOM 1686 O O . LYS A 1 218 ? 30.531 6.817 -57.342 1.00 87.69 218 LYS A O 1
ATOM 1691 N N . ALA A 1 219 ? 29.762 8.312 -55.878 1.00 86.44 219 ALA A N 1
ATOM 1692 C CA . ALA A 1 219 ? 29.432 9.323 -56.873 1.00 86.44 219 ALA A CA 1
ATOM 1693 C C . ALA A 1 219 ? 29.421 10.705 -56.221 1.00 86.44 219 ALA A C 1
ATOM 1695 O O . ALA A 1 219 ? 29.026 10.836 -55.059 1.00 86.44 219 ALA A O 1
ATOM 1696 N N . VAL A 1 220 ? 29.814 11.731 -56.971 1.00 88.00 220 VAL A N 1
ATOM 1697 C CA . VAL A 1 220 ? 29.622 13.128 -56.576 1.00 88.00 220 VAL A CA 1
ATOM 1698 C C . VAL A 1 220 ? 28.841 13.824 -57.672 1.00 88.00 220 VAL A C 1
ATOM 1700 O O . VAL A 1 220 ? 29.215 13.789 -58.839 1.00 88.00 220 VAL A O 1
ATOM 1703 N N . GLU A 1 221 ? 27.737 14.433 -57.276 1.00 85.44 221 GLU A N 1
ATOM 1704 C CA . GLU A 1 221 ? 26.930 15.320 -58.097 1.00 85.44 221 GLU A CA 1
ATOM 1705 C C . GLU A 1 221 ? 27.046 16.723 -57.494 1.00 85.44 221 GLU A C 1
ATOM 1707 O O . GLU A 1 221 ? 27.306 16.856 -56.298 1.00 85.44 221 GLU A O 1
ATOM 1712 N N . SER A 1 222 ? 26.912 17.782 -58.293 1.00 80.25 222 SER A N 1
ATOM 1713 C CA . SER A 1 222 ? 27.151 19.158 -57.835 1.00 80.25 222 SER A CA 1
ATOM 1714 C C . SER A 1 222 ? 26.366 19.476 -56.545 1.00 80.25 222 SER A C 1
ATOM 1716 O O . SER A 1 222 ? 25.144 19.621 -56.556 1.00 80.25 222 SER A O 1
ATOM 1718 N N . GLY A 1 223 ? 27.070 19.518 -55.405 1.00 80.56 223 GLY A N 1
ATOM 1719 C CA . GLY A 1 223 ? 26.500 19.761 -54.073 1.00 80.56 223 GLY A CA 1
ATOM 1720 C C . GLY A 1 223 ? 26.001 18.537 -53.284 1.00 80.56 223 GLY A C 1
ATOM 1721 O O . GLY A 1 223 ? 25.546 18.711 -52.151 1.00 80.56 223 GLY A O 1
ATOM 1722 N N . ARG A 1 224 ? 26.093 17.307 -53.813 1.00 89.31 224 ARG A N 1
ATOM 1723 C CA . ARG A 1 224 ? 25.708 16.060 -53.121 1.00 89.31 224 ARG A CA 1
ATOM 1724 C C . ARG A 1 224 ? 26.719 14.940 -53.367 1.00 89.31 224 ARG A C 1
ATOM 1726 O O . ARG A 1 224 ? 27.053 14.634 -54.505 1.00 89.31 224 ARG A O 1
ATOM 1733 N N . ALA A 1 225 ? 27.147 14.255 -52.312 1.00 90.88 225 ALA A N 1
ATOM 1734 C CA . ALA A 1 225 ? 28.021 13.089 -52.430 1.00 90.88 225 ALA A CA 1
ATOM 1735 C C . ALA A 1 225 ? 27.297 11.816 -51.990 1.00 90.88 225 ALA A C 1
ATOM 1737 O O . ALA A 1 225 ? 26.627 11.781 -50.959 1.00 90.88 225 ALA A O 1
ATOM 1738 N N . TRP A 1 226 ? 27.457 10.748 -52.759 1.00 92.06 226 TRP A N 1
ATOM 1739 C CA . TRP A 1 226 ? 27.020 9.406 -52.403 1.00 92.06 226 TRP A CA 1
ATOM 1740 C C . TRP A 1 226 ? 28.198 8.676 -51.776 1.00 92.06 226 TRP A C 1
ATOM 1742 O O . TRP A 1 226 ? 29.177 8.366 -52.456 1.00 92.06 226 TRP A O 1
ATOM 1752 N N . ILE A 1 227 ? 28.109 8.413 -50.474 1.00 91.00 227 ILE A N 1
ATOM 1753 C CA . ILE A 1 227 ? 29.132 7.686 -49.725 1.00 91.00 227 ILE A CA 1
ATOM 1754 C C . ILE A 1 227 ? 28.672 6.257 -49.450 1.00 91.00 227 ILE A C 1
ATOM 1756 O O . ILE A 1 227 ? 27.538 6.019 -49.042 1.00 91.00 227 ILE A O 1
ATOM 1760 N N . LEU A 1 228 ? 29.571 5.304 -49.648 1.00 90.19 228 LEU A N 1
ATOM 1761 C CA . LEU A 1 228 ? 29.396 3.896 -49.336 1.00 90.19 228 LEU A CA 1
ATOM 1762 C C . LEU A 1 228 ? 30.242 3.562 -48.110 1.00 90.19 228 LEU A C 1
ATOM 1764 O O . LEU A 1 228 ? 31.464 3.712 -48.126 1.00 90.19 228 LEU A O 1
ATOM 1768 N N . GLY A 1 229 ? 29.601 3.128 -47.031 1.00 88.25 229 GLY A N 1
ATOM 1769 C CA . GLY A 1 229 ? 30.311 2.589 -45.879 1.00 88.25 229 GLY A CA 1
ATOM 1770 C C . GLY A 1 229 ? 30.879 1.205 -46.185 1.00 88.25 229 GLY A C 1
ATOM 1771 O O . GLY A 1 229 ? 30.320 0.449 -46.978 1.00 88.25 229 GLY A O 1
ATOM 1772 N N . SER A 1 230 ? 31.947 0.812 -45.494 1.00 82.44 230 SER A N 1
ATOM 1773 C CA . SER A 1 230 ? 32.505 -0.549 -45.550 1.00 82.44 230 SER A CA 1
ATOM 1774 C C . SER A 1 230 ? 31.523 -1.642 -45.094 1.00 82.44 230 SER A C 1
ATOM 1776 O O . SER A 1 230 ? 31.810 -2.827 -45.220 1.00 82.44 230 SER A O 1
ATOM 1778 N N . ASN A 1 231 ? 30.370 -1.252 -44.547 1.00 80.81 231 ASN A N 1
ATOM 1779 C CA . ASN A 1 231 ? 29.225 -2.106 -44.241 1.00 80.81 231 ASN A CA 1
ATOM 1780 C C . ASN A 1 231 ? 28.279 -2.318 -45.443 1.00 80.81 231 ASN A C 1
ATOM 1782 O O . ASN A 1 231 ? 27.243 -2.956 -45.285 1.00 80.81 231 ASN A O 1
ATOM 1786 N N . GLY A 1 232 ? 28.597 -1.764 -46.618 1.00 80.75 232 GLY A N 1
ATOM 1787 C CA . GLY A 1 232 ? 27.768 -1.836 -47.823 1.00 80.75 232 GLY A CA 1
ATOM 1788 C C . GLY A 1 232 ? 26.580 -0.869 -47.834 1.00 80.75 232 GLY A C 1
ATOM 1789 O O . GLY A 1 232 ? 25.797 -0.880 -48.781 1.00 80.75 232 GLY A O 1
ATOM 1790 N N . VAL A 1 233 ? 26.434 -0.018 -46.812 1.00 84.69 233 VAL A N 1
ATOM 1791 C CA . VAL A 1 233 ? 25.340 0.958 -46.732 1.00 84.69 233 VAL A CA 1
ATOM 1792 C C . VAL A 1 233 ? 25.727 2.219 -47.494 1.00 84.69 233 VAL A C 1
ATOM 1794 O O . VAL A 1 233 ? 26.733 2.858 -47.182 1.00 84.69 233 VAL A O 1
ATOM 1797 N N . SER A 1 234 ? 24.911 2.588 -48.481 1.00 87.00 234 SER A N 1
ATOM 1798 C CA . SER A 1 234 ? 25.049 3.840 -49.225 1.00 87.00 234 SER A CA 1
ATOM 1799 C C . SER A 1 234 ? 24.217 4.940 -48.570 1.00 87.00 234 SER A C 1
ATOM 1801 O O . SER A 1 234 ? 23.051 4.723 -48.243 1.00 87.00 234 SER A O 1
ATOM 1803 N N . LYS A 1 235 ? 24.791 6.132 -48.412 1.00 88.94 235 LYS A N 1
ATOM 1804 C CA . LYS A 1 235 ? 24.112 7.325 -47.898 1.00 88.94 235 LYS A CA 1
ATOM 1805 C C . LYS A 1 235 ? 24.449 8.523 -48.781 1.00 88.94 235 LYS A C 1
ATOM 1807 O O . LYS A 1 235 ? 25.610 8.737 -49.113 1.00 88.94 235 LYS A O 1
ATOM 1812 N N . SER A 1 236 ? 23.445 9.313 -49.146 1.00 91.06 236 SER A N 1
ATOM 1813 C CA . SER A 1 236 ? 23.657 10.628 -49.754 1.00 91.06 236 SER A CA 1
ATOM 1814 C C . SER A 1 236 ? 23.927 11.654 -48.660 1.00 91.06 236 SER A C 1
ATOM 1816 O O . SER A 1 236 ? 23.203 11.681 -47.663 1.00 91.06 236 SER A O 1
ATOM 1818 N N . VAL A 1 237 ? 24.937 12.494 -48.846 1.00 91.75 237 VAL A N 1
ATOM 1819 C CA . VAL A 1 237 ? 25.308 13.549 -47.903 1.00 91.75 237 VAL A CA 1
ATOM 1820 C C . VAL A 1 237 ? 25.420 14.886 -48.621 1.00 91.75 237 VAL A C 1
ATOM 1822 O O . VAL A 1 237 ? 25.932 14.959 -49.742 1.00 91.75 237 VAL A O 1
ATOM 1825 N N . ILE A 1 238 ? 24.931 15.937 -47.969 1.00 92.50 238 ILE A N 1
ATOM 1826 C CA . ILE A 1 238 ? 25.081 17.331 -48.401 1.00 92.50 238 ILE A CA 1
ATOM 1827 C C . ILE A 1 238 ? 25.955 18.111 -47.418 1.00 92.50 238 ILE A C 1
ATOM 1829 O O . ILE A 1 238 ? 26.237 17.645 -46.313 1.00 92.50 238 ILE A O 1
ATOM 1833 N N . VAL A 1 239 ? 26.394 19.309 -47.808 1.00 91.94 239 VAL A N 1
ATOM 1834 C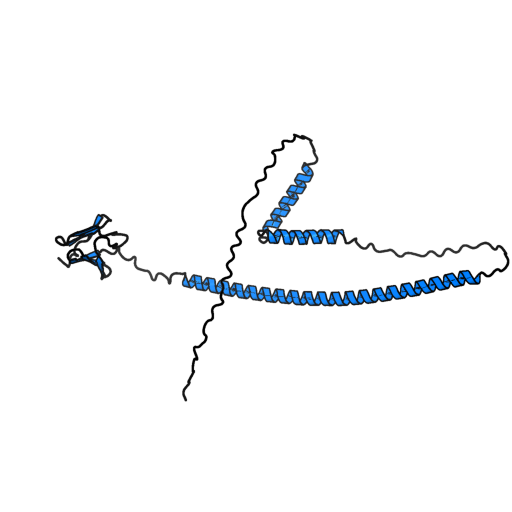 CA . VAL A 1 239 ? 27.111 20.215 -46.899 1.00 91.94 239 VAL A CA 1
ATOM 1835 C C . VAL A 1 239 ? 26.234 20.512 -45.676 1.00 91.94 239 VAL A C 1
ATOM 1837 O O . VAL A 1 239 ? 25.083 20.914 -45.819 1.00 91.94 239 VAL A O 1
ATOM 1840 N N . GLY A 1 240 ? 26.775 20.285 -44.477 1.00 90.06 240 GLY A N 1
ATOM 1841 C CA . GLY A 1 240 ? 26.067 20.387 -43.197 1.00 90.06 240 GLY A CA 1
ATOM 1842 C C . GLY A 1 240 ? 25.600 19.050 -42.608 1.00 90.06 240 GLY A C 1
ATOM 1843 O O . GLY A 1 240 ? 25.406 18.965 -41.394 1.00 90.06 240 GLY A O 1
ATOM 1844 N N . ASP A 1 241 ? 25.491 17.983 -43.406 1.00 90.44 241 ASP A N 1
ATOM 1845 C CA . ASP A 1 241 ? 25.027 16.685 -42.905 1.00 90.44 241 ASP A CA 1
ATOM 1846 C C . ASP A 1 241 ? 26.046 16.021 -41.980 1.00 90.44 241 ASP A C 1
ATOM 1848 O O . ASP A 1 241 ? 27.255 16.036 -42.220 1.00 90.44 241 ASP A O 1
ATOM 1852 N N . THR A 1 242 ? 25.543 15.350 -40.942 1.00 91.00 242 THR A N 1
ATOM 1853 C CA . THR A 1 242 ? 26.367 14.528 -40.048 1.00 91.00 242 THR A CA 1
ATOM 1854 C C . THR A 1 242 ? 26.443 13.087 -40.559 1.00 91.00 242 THR A C 1
ATOM 1856 O O . THR A 1 242 ? 25.425 12.409 -40.748 1.00 91.00 242 THR A O 1
ATOM 1859 N N . ILE A 1 243 ? 27.665 12.592 -40.766 1.00 86.69 243 ILE A N 1
ATOM 1860 C CA . ILE A 1 243 ? 27.917 11.235 -41.274 1.00 86.69 243 ILE A CA 1
ATOM 1861 C C . ILE A 1 243 ? 27.924 10.233 -40.117 1.00 86.69 243 ILE A C 1
ATOM 1863 O O . ILE A 1 243 ? 27.101 9.324 -40.055 1.00 86.69 243 ILE A O 1
ATOM 1867 N N . ASN A 1 244 ? 28.869 10.405 -39.196 1.00 85.31 244 ASN A N 1
ATOM 1868 C CA . ASN A 1 244 ? 29.044 9.609 -37.983 1.00 85.31 244 ASN A CA 1
ATOM 1869 C C . ASN A 1 244 ? 29.890 10.436 -37.004 1.00 85.31 244 ASN A C 1
ATOM 1871 O O . ASN A 1 244 ? 30.652 11.297 -37.436 1.00 85.31 244 ASN A O 1
ATOM 1875 N N . LYS A 1 245 ? 29.841 10.121 -35.709 1.00 82.81 245 LYS A N 1
ATOM 1876 C CA . LYS A 1 245 ? 30.657 10.725 -34.645 1.00 82.81 245 LYS A CA 1
ATOM 1877 C C . LYS A 1 245 ? 32.153 10.783 -34.980 1.00 82.81 245 LYS A C 1
ATOM 1879 O O . LYS A 1 245 ? 32.833 11.690 -34.525 1.00 82.81 245 LYS A O 1
ATOM 1884 N N . ARG A 1 246 ? 32.661 9.841 -35.789 1.00 84.44 246 ARG A N 1
ATOM 1885 C CA . ARG A 1 246 ? 34.066 9.817 -36.225 1.00 84.44 246 ARG A CA 1
ATOM 1886 C C . ARG A 1 246 ? 34.396 10.882 -37.277 1.00 84.44 246 ARG A C 1
ATOM 1888 O O . ARG A 1 246 ? 35.416 11.537 -37.146 1.00 84.44 246 ARG A O 1
ATOM 1895 N N . TYR A 1 247 ? 33.563 11.029 -38.309 1.00 85.56 247 TYR A N 1
ATOM 1896 C CA . TYR A 1 247 ? 33.805 11.953 -39.428 1.00 85.56 247 TYR A CA 1
ATOM 1897 C C . TYR A 1 247 ? 33.248 13.360 -39.157 1.00 85.56 247 TYR A C 1
ATOM 1899 O O . TYR A 1 247 ? 33.796 14.346 -39.637 1.00 85.56 247 TYR A O 1
ATOM 1907 N N . GLY A 1 248 ? 32.204 13.471 -38.337 1.00 89.06 248 GLY A N 1
ATOM 1908 C CA . GLY A 1 248 ? 31.542 14.734 -38.034 1.00 89.06 248 GLY A CA 1
ATOM 1909 C C . GLY A 1 248 ? 30.577 15.164 -39.138 1.00 89.06 248 GLY A C 1
ATOM 1910 O O . GLY A 1 248 ? 29.863 14.340 -39.721 1.00 89.06 248 GLY A O 1
ATOM 1911 N N . THR A 1 249 ? 30.548 16.469 -39.381 1.00 92.31 249 THR A N 1
ATOM 1912 C CA . THR A 1 249 ? 29.698 17.160 -40.354 1.00 92.31 249 THR A CA 1
ATOM 1913 C C . THR A 1 249 ? 30.450 17.424 -41.651 1.00 92.31 249 THR A C 1
ATOM 1915 O O . THR A 1 249 ? 31.659 17.656 -41.632 1.00 92.31 249 THR A O 1
ATOM 1918 N N . VAL A 1 250 ? 29.752 17.397 -42.783 1.00 93.25 250 VAL A N 1
ATOM 1919 C CA . VAL A 1 250 ? 30.335 17.741 -44.086 1.00 93.25 250 VAL A CA 1
ATOM 1920 C C . VAL A 1 250 ? 30.527 19.253 -44.183 1.00 93.25 250 VAL A C 1
ATOM 1922 O O . VAL A 1 250 ? 29.568 20.007 -44.045 1.00 93.25 250 VAL A O 1
ATOM 1925 N N . LEU A 1 251 ? 31.760 19.694 -44.426 1.00 92.62 251 LEU A N 1
ATOM 1926 C CA . LEU A 1 251 ? 32.123 21.106 -44.571 1.00 92.62 251 LEU A CA 1
ATOM 1927 C C . LEU A 1 251 ? 32.064 21.573 -46.025 1.00 92.62 251 LEU A C 1
ATOM 1929 O O . LEU A 1 251 ? 31.574 22.661 -46.303 1.00 92.62 251 LEU A O 1
ATOM 1933 N N . ALA A 1 252 ? 32.578 20.757 -46.942 1.00 90.31 252 ALA A N 1
ATOM 1934 C CA . ALA A 1 252 ? 32.621 21.065 -48.363 1.00 90.31 252 ALA A CA 1
ATOM 1935 C C . ALA A 1 252 ? 32.660 19.769 -49.177 1.00 90.31 252 ALA A C 1
ATOM 1937 O O . ALA A 1 252 ? 33.208 18.759 -48.727 1.00 90.31 252 ALA A O 1
ATOM 1938 N N . ILE A 1 253 ? 32.077 19.816 -50.371 1.00 91.62 253 ILE A N 1
ATOM 1939 C CA . ILE A 1 253 ? 32.080 18.724 -51.343 1.00 91.62 253 ILE A CA 1
ATOM 1940 C C . ILE A 1 253 ? 32.708 19.281 -52.615 1.00 91.62 253 ILE A C 1
ATOM 1942 O O . ILE A 1 253 ? 32.142 20.178 -53.235 1.00 91.62 253 ILE A O 1
ATOM 1946 N N . ASP A 1 254 ? 33.875 18.761 -52.972 1.00 90.69 254 ASP A N 1
ATOM 1947 C CA . ASP A 1 254 ? 34.546 19.063 -54.228 1.00 90.69 254 ASP A CA 1
ATOM 1948 C C . ASP A 1 254 ? 34.154 17.992 -55.254 1.00 90.69 254 ASP A C 1
ATOM 1950 O O . ASP A 1 254 ? 34.509 16.817 -55.114 1.00 90.69 254 ASP A O 1
ATOM 1954 N N . ALA A 1 255 ? 33.365 18.394 -56.252 1.00 86.25 255 ALA A N 1
ATOM 1955 C CA . ALA A 1 255 ? 32.914 17.512 -57.323 1.00 86.25 255 ALA A CA 1
ATOM 1956 C C . ALA A 1 255 ? 33.999 17.256 -58.376 1.00 86.25 255 ALA A C 1
ATOM 1958 O O . ALA A 1 255 ? 33.996 16.187 -58.981 1.00 86.25 255 ALA A O 1
ATOM 1959 N N . ASP A 1 256 ? 34.939 18.188 -58.551 1.00 85.44 256 ASP A N 1
ATOM 1960 C CA . ASP A 1 256 ? 36.004 18.086 -59.550 1.00 85.44 256 ASP A CA 1
ATOM 1961 C C . ASP A 1 256 ? 37.080 17.096 -59.095 1.00 85.44 256 ASP A C 1
ATOM 1963 O O . ASP A 1 256 ? 37.617 16.324 -59.891 1.00 85.44 256 ASP A O 1
ATOM 1967 N N . GLN A 1 257 ? 37.377 17.088 -57.794 1.00 83.31 257 GLN A N 1
ATOM 1968 C CA . GLN A 1 257 ? 38.367 16.186 -57.198 1.00 83.31 257 GLN A CA 1
ATOM 1969 C C . GLN A 1 257 ? 37.750 14.935 -56.568 1.00 83.31 257 GLN A C 1
ATOM 1971 O O . GLN A 1 257 ? 38.472 13.992 -56.234 1.00 83.31 257 GLN A O 1
ATOM 1976 N N . GLY A 1 258 ? 36.428 14.917 -56.379 1.00 85.62 258 GLY A N 1
ATOM 1977 C CA . GLY A 1 258 ? 35.745 13.826 -55.696 1.00 85.62 258 GLY A CA 1
ATOM 1978 C C . GLY A 1 258 ? 36.154 13.695 -54.237 1.00 85.62 258 GLY A C 1
ATOM 1979 O O . GLY A 1 258 ? 36.426 12.589 -53.764 1.00 85.62 258 GLY A O 1
ATOM 1980 N N . LEU A 1 259 ? 36.261 14.827 -53.541 1.00 88.81 259 LEU A N 1
ATOM 1981 C CA . LEU A 1 259 ? 36.701 14.896 -52.151 1.00 88.81 259 LEU A CA 1
ATOM 1982 C C . LEU A 1 259 ? 35.594 15.485 -51.286 1.00 88.81 259 LEU A C 1
ATOM 1984 O O . LEU A 1 259 ? 35.005 16.518 -51.600 1.00 88.81 259 LEU A O 1
ATOM 1988 N N . VAL A 1 260 ? 35.332 14.838 -50.154 1.00 90.62 260 VAL A N 1
ATOM 1989 C CA . VAL A 1 260 ? 34.402 15.347 -49.142 1.00 90.62 260 VAL A CA 1
ATOM 1990 C C . VAL A 1 260 ? 35.194 15.719 -47.900 1.00 90.62 260 VAL A C 1
ATOM 1992 O O . VAL A 1 260 ? 35.782 14.855 -47.242 1.00 90.62 260 VAL A O 1
ATOM 1995 N N . TYR A 1 261 ? 35.187 17.007 -47.572 1.00 92.19 261 TYR A N 1
ATOM 1996 C CA . TYR A 1 261 ? 35.823 17.554 -46.382 1.00 92.19 261 TYR A CA 1
ATOM 1997 C C . TYR A 1 261 ? 34.865 17.492 -45.203 1.00 92.19 261 TYR A C 1
ATOM 1999 O O . TYR A 1 261 ? 33.699 17.874 -45.311 1.00 92.19 261 TYR A O 1
ATOM 2007 N N . THR A 1 262 ? 35.363 17.041 -44.057 1.00 93.50 262 THR A N 1
ATOM 2008 C CA . THR A 1 262 ? 34.551 16.880 -42.848 1.00 93.50 262 THR A CA 1
ATOM 2009 C C . THR A 1 262 ? 35.120 17.665 -41.667 1.00 93.50 262 THR A C 1
ATOM 2011 O O . THR A 1 262 ? 36.309 17.988 -41.637 1.00 93.50 262 THR A O 1
ATOM 2014 N N . SER A 1 263 ? 34.289 17.975 -40.669 1.00 91.06 263 SER A N 1
ATOM 2015 C CA . SER A 1 263 ? 34.692 18.767 -39.495 1.00 91.06 263 SER A CA 1
ATOM 2016 C C . SER A 1 263 ? 35.714 18.072 -38.596 1.00 91.06 263 SER A C 1
ATOM 2018 O O . SER A 1 263 ? 36.439 18.738 -37.861 1.00 91.06 263 SER A O 1
ATOM 2020 N N . SER A 1 264 ? 35.863 16.753 -38.728 1.00 88.06 264 SER A N 1
ATOM 2021 C CA . SER A 1 264 ? 36.953 15.988 -38.110 1.00 88.06 264 SER A CA 1
ATOM 2022 C C . SER A 1 264 ? 38.324 16.176 -38.785 1.00 88.06 264 SER A C 1
ATOM 2024 O O . SER A 1 264 ? 39.289 15.530 -38.381 1.00 88.06 264 SER A O 1
ATOM 2026 N N . LYS A 1 265 ? 38.426 17.031 -39.817 1.00 86.44 265 LYS A N 1
ATOM 2027 C CA . LYS A 1 265 ? 39.595 17.190 -40.708 1.00 86.44 265 LYS A CA 1
ATOM 2028 C C . LYS A 1 265 ? 39.961 15.930 -41.501 1.00 86.44 265 LYS A C 1
ATOM 2030 O O . LYS A 1 265 ? 41.037 15.867 -42.088 1.00 86.44 265 LYS A O 1
ATOM 2035 N N . MET A 1 266 ? 39.082 14.930 -41.536 1.00 83.62 266 MET A N 1
ATOM 2036 C CA . MET A 1 266 ? 39.239 13.785 -42.424 1.00 83.62 266 MET A CA 1
ATOM 2037 C C . MET A 1 266 ? 38.627 14.089 -43.786 1.00 83.62 266 MET A C 1
ATOM 2039 O O . MET A 1 266 ? 37.537 14.664 -43.872 1.00 83.62 266 MET A O 1
ATOM 2043 N N . THR A 1 267 ? 39.307 13.642 -44.835 1.00 88.19 267 THR A N 1
ATOM 2044 C CA . THR A 1 267 ? 38.808 13.719 -46.205 1.00 88.19 267 THR A CA 1
ATOM 2045 C C . THR A 1 267 ? 38.405 12.329 -46.664 1.00 88.19 267 THR A C 1
ATOM 2047 O O . THR A 1 267 ? 39.152 11.366 -46.483 1.00 88.19 267 THR A O 1
ATOM 2050 N N . ILE A 1 268 ? 37.209 12.215 -47.230 1.00 88.50 268 ILE A N 1
ATOM 2051 C CA . ILE A 1 268 ? 36.746 10.988 -47.875 1.00 88.50 268 ILE A CA 1
ATOM 2052 C C . ILE A 1 268 ? 37.018 11.143 -49.370 1.00 88.50 268 ILE A C 1
ATOM 2054 O O . ILE A 1 268 ? 36.689 12.181 -49.939 1.00 88.50 268 ILE A O 1
ATOM 2058 N N . SER A 1 269 ? 37.620 10.130 -49.986 1.00 88.94 269 SER A N 1
ATOM 2059 C CA . SER A 1 269 ? 37.885 10.069 -51.427 1.00 88.94 269 SER A CA 1
ATOM 2060 C C . SER A 1 269 ? 37.173 8.871 -52.059 1.00 88.94 269 SER A C 1
ATOM 2062 O O . SER A 1 269 ? 36.632 8.007 -51.354 1.00 88.94 269 SER A O 1
ATOM 2064 N N . PHE A 1 270 ? 37.200 8.791 -53.390 1.00 85.44 270 PHE A N 1
ATOM 2065 C CA . PHE A 1 270 ? 36.779 7.595 -54.120 1.00 85.44 270 PHE A CA 1
ATOM 2066 C C . PHE A 1 270 ? 37.504 6.341 -53.615 1.00 85.44 270 PHE A C 1
ATOM 2068 O O . PHE A 1 270 ? 38.676 6.385 -53.219 1.00 85.44 270 PHE A O 1
ATOM 2075 N N . GLY A 1 271 ? 36.776 5.224 -53.582 1.00 76.94 271 GLY A N 1
ATOM 2076 C CA . GLY A 1 271 ? 37.359 3.919 -53.281 1.00 76.94 271 GLY A CA 1
ATOM 2077 C C . GLY A 1 271 ? 38.286 3.469 -54.410 1.00 76.94 271 GLY A C 1
ATOM 2078 O O . GLY A 1 271 ? 38.081 3.830 -55.564 1.00 76.94 271 GLY A O 1
ATOM 2079 N N . SER A 1 272 ? 39.281 2.635 -54.102 1.00 69.94 272 SER A N 1
ATOM 2080 C CA . SER A 1 272 ? 40.274 2.158 -55.082 1.00 69.94 272 SER A CA 1
ATOM 2081 C C . SER A 1 272 ? 39.690 1.415 -56.296 1.00 69.94 272 SER A C 1
ATOM 2083 O O . SER A 1 272 ? 40.422 1.174 -57.247 1.00 69.94 272 SER A O 1
ATOM 2085 N N . ASN A 1 273 ? 38.405 1.046 -56.261 1.00 61.75 273 ASN A N 1
ATOM 2086 C CA . ASN A 1 273 ? 37.700 0.327 -57.326 1.00 61.75 273 ASN A CA 1
ATOM 2087 C C . ASN A 1 273 ? 36.857 1.228 -58.252 1.00 61.75 273 ASN A C 1
ATOM 2089 O O . ASN A 1 273 ? 36.296 0.706 -59.206 1.00 61.75 273 ASN A O 1
ATOM 2093 N N . ASP A 1 274 ? 36.738 2.530 -57.966 1.00 59.12 274 ASP A N 1
ATOM 2094 C CA . ASP A 1 274 ? 35.880 3.488 -58.698 1.00 59.12 274 ASP A CA 1
ATOM 2095 C C . ASP A 1 274 ? 36.708 4.585 -59.411 1.00 59.12 274 ASP A C 1
ATOM 2097 O O . ASP A 1 274 ? 36.206 5.671 -59.697 1.00 59.12 274 ASP A O 1
ATOM 2101 N N . ARG A 1 275 ? 38.001 4.323 -59.659 1.00 53.03 275 ARG A N 1
ATOM 2102 C CA . ARG A 1 275 ? 38.938 5.238 -60.332 1.00 53.03 275 ARG A CA 1
ATOM 2103 C C . ARG A 1 275 ? 39.218 4.819 -61.772 1.00 53.03 275 ARG A C 1
ATOM 2105 O O . ARG A 1 275 ? 39.284 3.595 -62.015 1.00 53.03 275 ARG A O 1
#

Secondary structure (DSSP, 8-state):
----------------------------------------------TTHHHHHHHHHHHHHHHHHHHTT-GGGGSHHHHHHHHHHHHHHHHHHHH----------------------------THHHHHHHHHHHHHHHHHHHHHHHHHHHHHHHHHHHHHHHHHHHHHHHHHHHHHHHHHHHHHHHHHHHHHHHHHHHS-S------------EEEEEEETTEEEEEETTS-EEEEETT-EEETTTEEEEEEETTTTEEEETTS-EE-B-TT--